Protein AF-A0A5K4F5Q8-F1 (afdb_monomer)

InterPro domains:
  IPR017452 GPCR, rhodopsin-like, 7TM [PS50262] (129-306)

Foldseek 3Di:
DVVVVVVVVVLVVVLLVLLLVLLVLLVVLVVLLVVLLVLLVCLVVLVVVVVVVLVVVVVVVLVVVVVVVLVVVVVVVVVVVVVVVVVCVVVVVPDDDDDDDDDDDPDDPVRVVVSVVVVVVSPPPDQPAFPQNSVLVNVLSVLLVLLVLVSVQLSCCSNPVDGPLLVDDLVVSLVSVLSNQLSVQLNVQSVVLSVVVVVCLVVCCPDPPNVDSHDNVVSVVSSVVSSVVSCVVSVVSVVDPDRPRPPPPPSPVSDVVSSVVSSVVSVVSSVVSVVSVCVCVVPPSNVVSVVVSVVVVVVVVVVVVD

Solvent-accessible surface area (backbone atoms only — not comparable to full-atom values): 16915 Å² total; per-residue (Å²): 112,69,68,63,54,50,52,53,51,51,52,51,52,54,50,52,51,53,25,40,51,49,17,52,53,34,51,52,35,51,53,48,40,53,52,51,42,51,51,51,52,49,50,57,51,50,48,52,50,51,52,53,52,50,51,51,50,53,51,50,53,50,52,49,53,50,50,52,53,51,50,53,48,53,52,55,50,52,52,52,50,51,53,50,50,55,54,40,64,72,49,53,84,57,77,85,89,85,86,90,80,95,68,86,76,77,82,50,74,70,53,56,49,51,53,51,51,51,59,54,76,61,62,63,85,72,72,88,72,35,57,33,58,51,50,46,52,51,51,33,45,54,31,51,61,59,26,42,63,41,51,52,37,51,24,45,23,33,58,72,61,49,58,59,49,68,78,47,57,61,68,58,33,44,50,50,52,47,48,28,53,42,20,53,55,51,35,54,51,38,53,51,50,53,50,52,52,52,52,50,37,71,77,36,54,84,40,69,73,48,64,36,56,78,63,37,65,70,54,53,51,52,52,53,51,49,51,53,51,48,49,62,73,49,48,61,72,74,68,56,88,66,70,86,54,71,65,76,68,59,84,80,64,81,46,66,66,57,58,50,50,51,43,51,56,43,47,52,56,35,53,52,38,51,50,53,50,48,56,51,66,66,35,63,67,51,47,54,52,51,50,52,51,53,51,51,53,51,51,54,54,57,60,73,76,106

Structure (mmCIF, N/CA/C/O backbone):
data_AF-A0A5K4F5Q8-F1
#
_entry.id   AF-A0A5K4F5Q8-F1
#
loop_
_atom_site.group_PDB
_atom_site.id
_atom_site.type_symbol
_atom_site.label_atom_id
_atom_site.label_alt_id
_atom_site.label_comp_id
_atom_site.label_asym_id
_atom_site.label_entity_id
_atom_site.label_seq_id
_atom_site.pdbx_PDB_ins_code
_atom_site.Cartn_x
_atom_site.Cartn_y
_atom_site.Cartn_z
_atom_site.occupancy
_atom_site.B_iso_or_equiv
_atom_site.auth_seq_id
_atom_site.auth_comp_id
_atom_site.auth_asym_id
_atom_site.auth_atom_id
_atom_site.pdbx_PDB_model_num
ATOM 1 N N . MET A 1 1 ? 51.680 7.799 -23.178 1.00 68.06 1 MET A N 1
ATOM 2 C CA . MET A 1 1 ? 50.490 7.166 -23.798 1.00 68.06 1 MET A CA 1
ATOM 3 C C . MET A 1 1 ? 49.904 6.042 -22.931 1.00 68.06 1 MET A C 1
ATOM 5 O O . MET A 1 1 ? 48.713 6.091 -22.652 1.00 68.06 1 MET A O 1
ATOM 9 N N . ASN A 1 2 ? 50.716 5.113 -22.402 1.00 73.00 2 ASN A N 1
ATOM 10 C CA . ASN A 1 2 ? 50.237 3.989 -21.567 1.00 73.00 2 ASN A CA 1
ATOM 11 C C . ASN A 1 2 ? 49.501 4.402 -20.276 1.00 73.00 2 ASN A C 1
ATOM 13 O O . ASN A 1 2 ? 48.473 3.816 -19.956 1.00 73.00 2 ASN A O 1
ATOM 17 N N . SER A 1 3 ? 49.955 5.449 -19.575 1.00 72.38 3 SER A N 1
ATOM 18 C CA . SER A 1 3 ? 49.259 5.976 -18.382 1.00 72.38 3 SER A CA 1
ATOM 19 C C . SER A 1 3 ? 47.834 6.465 -18.699 1.00 72.38 3 SER A C 1
ATOM 21 O O . SER A 1 3 ? 46.903 6.189 -17.947 1.00 72.38 3 SER A O 1
ATOM 23 N N . PHE A 1 4 ? 47.632 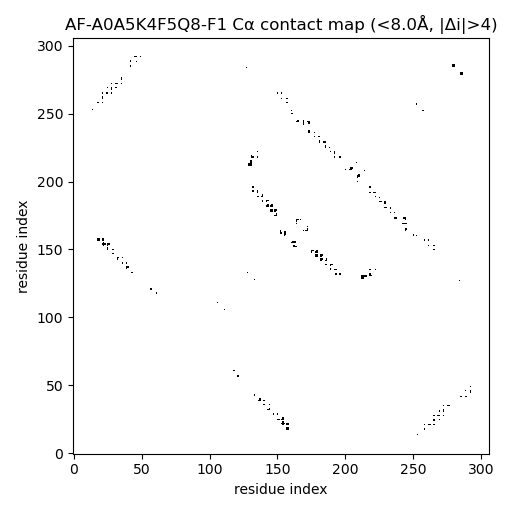7.110 -19.853 1.00 70.88 4 PHE A N 1
ATOM 24 C CA . PHE A 1 4 ? 46.315 7.613 -20.252 1.00 70.88 4 PHE A CA 1
ATOM 25 C C . PHE A 1 4 ? 45.343 6.484 -20.620 1.00 70.88 4 PHE A C 1
ATOM 27 O O . PHE A 1 4 ? 44.153 6.562 -20.321 1.00 70.88 4 PHE A O 1
ATOM 34 N N . ILE A 1 5 ? 45.853 5.420 -21.250 1.00 74.44 5 ILE A N 1
ATOM 35 C CA . ILE A 1 5 ? 45.067 4.223 -21.574 1.00 74.44 5 ILE A CA 1
ATOM 36 C C . ILE A 1 5 ? 44.690 3.483 -20.285 1.00 74.44 5 ILE A C 1
ATOM 38 O O . ILE A 1 5 ? 43.521 3.153 -20.101 1.00 74.44 5 ILE A O 1
ATOM 42 N N . SER A 1 6 ? 45.643 3.314 -19.361 1.00 73.25 6 SER A N 1
ATOM 43 C CA . SER A 1 6 ? 45.398 2.693 -18.053 1.00 73.25 6 SER A CA 1
ATOM 44 C C . SER A 1 6 ? 44.320 3.441 -17.257 1.00 73.25 6 SER A C 1
ATOM 46 O O . SER A 1 6 ? 43.346 2.832 -16.818 1.00 73.25 6 SER A O 1
ATOM 48 N N . ASN A 1 7 ? 44.401 4.777 -17.179 1.00 72.19 7 ASN A N 1
ATOM 49 C CA . ASN A 1 7 ? 43.392 5.581 -16.482 1.00 72.19 7 ASN A CA 1
ATOM 50 C C . ASN A 1 7 ? 41.993 5.434 -17.098 1.00 72.19 7 ASN A C 1
ATOM 52 O O . ASN A 1 7 ? 41.018 5.310 -16.359 1.00 72.19 7 ASN A O 1
ATOM 56 N N . ARG A 1 8 ? 41.862 5.393 -18.434 1.00 74.38 8 ARG A N 1
ATOM 57 C CA . ARG A 1 8 ? 40.550 5.172 -19.070 1.00 74.38 8 ARG A CA 1
ATOM 58 C C . ARG A 1 8 ? 39.977 3.788 -18.768 1.00 74.38 8 ARG A C 1
ATOM 60 O O . ARG A 1 8 ? 38.776 3.686 -18.533 1.00 74.38 8 ARG A O 1
ATOM 67 N N . ILE A 1 9 ? 40.813 2.749 -18.752 1.00 76.94 9 ILE A N 1
ATOM 68 C CA . ILE A 1 9 ? 40.381 1.381 -18.431 1.00 76.94 9 ILE A CA 1
ATOM 69 C C . ILE A 1 9 ? 39.908 1.299 -16.974 1.00 76.94 9 ILE A C 1
ATOM 71 O O . ILE A 1 9 ? 38.825 0.776 -16.717 1.00 76.94 9 ILE A O 1
ATOM 75 N N . ILE A 1 10 ? 40.661 1.881 -16.032 1.00 77.25 10 ILE A N 1
ATOM 76 C CA . ILE A 1 10 ? 40.294 1.913 -14.607 1.00 77.25 10 ILE A CA 1
ATOM 77 C C . ILE A 1 10 ? 38.982 2.680 -14.400 1.00 77.25 10 ILE A C 1
ATOM 79 O O . ILE A 1 10 ? 38.085 2.194 -13.710 1.00 77.25 10 ILE A O 1
ATOM 83 N N . HIS A 1 11 ? 38.820 3.845 -15.037 1.00 78.50 11 HIS A N 1
ATOM 84 C CA . HIS A 1 11 ? 37.572 4.608 -14.957 1.00 78.50 11 HIS A CA 1
ATOM 85 C C . HIS A 1 11 ? 36.378 3.829 -15.510 1.00 78.50 11 HIS A C 1
ATOM 87 O O . HIS A 1 11 ? 35.317 3.829 -14.887 1.00 78.50 11 HIS A O 1
ATOM 93 N N . HIS A 1 12 ? 36.546 3.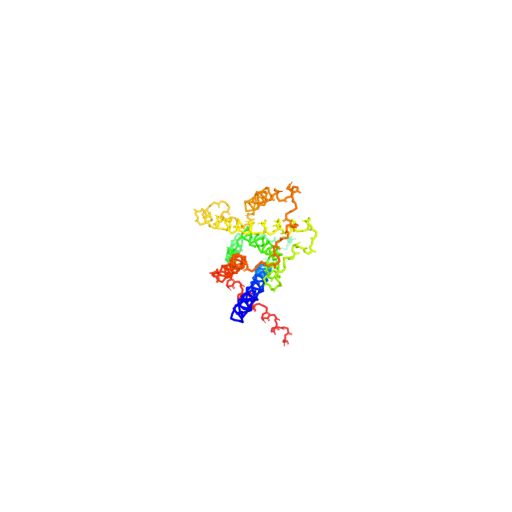137 -16.638 1.00 80.38 12 HIS A N 1
ATOM 94 C CA . HIS A 1 12 ? 35.486 2.322 -17.223 1.00 80.38 12 HIS A CA 1
ATOM 95 C C . HIS A 1 12 ? 35.098 1.145 -16.315 1.00 80.38 12 HIS A C 1
ATOM 97 O O . HIS A 1 12 ? 33.912 0.882 -16.123 1.00 80.38 12 HIS A O 1
ATOM 103 N N . HIS A 1 13 ? 36.079 0.469 -15.709 1.00 84.31 13 HIS A N 1
ATOM 104 C CA . HIS A 1 13 ? 35.824 -0.648 -14.799 1.00 84.31 13 HIS A CA 1
ATOM 105 C C . HIS A 1 13 ? 35.119 -0.192 -13.513 1.00 84.31 13 HIS A C 1
ATOM 107 O O . HIS A 1 13 ? 34.131 -0.797 -13.098 1.00 84.31 13 HIS A O 1
ATOM 113 N N . ASN A 1 14 ? 35.571 0.910 -12.906 1.00 86.56 14 ASN A N 1
ATOM 114 C CA . ASN A 1 14 ? 34.925 1.484 -11.723 1.00 86.56 14 ASN A CA 1
ATOM 115 C C . ASN A 1 14 ? 33.485 1.912 -12.027 1.00 86.56 14 ASN A C 1
ATOM 117 O O . ASN A 1 14 ? 32.579 1.681 -11.229 1.00 86.56 14 ASN A O 1
ATOM 121 N N . TYR A 1 15 ? 33.262 2.485 -13.209 1.00 85.06 15 TYR A N 1
ATOM 122 C CA . TYR A 1 15 ? 31.938 2.898 -13.653 1.00 85.06 15 TYR A CA 1
ATOM 123 C C . TYR A 1 15 ? 30.984 1.706 -13.833 1.00 85.06 15 TYR A C 1
ATOM 125 O O . TYR A 1 15 ? 29.858 1.735 -13.333 1.00 85.06 15 TYR A O 1
ATOM 133 N N . GLN A 1 16 ? 31.436 0.631 -14.489 1.00 87.25 16 GLN A N 1
ATOM 134 C CA . GLN A 1 16 ? 30.654 -0.603 -14.625 1.00 87.25 16 GLN A CA 1
ATOM 135 C C . GLN A 1 16 ? 30.351 -1.248 -13.270 1.00 87.25 16 GLN A C 1
ATOM 137 O O . GLN A 1 16 ? 29.227 -1.689 -13.039 1.00 87.25 16 GLN A O 1
ATOM 142 N N . PHE A 1 17 ? 31.320 -1.260 -12.355 1.00 91.00 17 PHE A N 1
ATOM 143 C CA . PHE A 1 17 ? 31.135 -1.802 -11.013 1.00 91.00 17 PHE A CA 1
ATOM 144 C C . PHE A 1 17 ? 30.049 -1.051 -10.225 1.00 91.00 17 PHE A C 1
ATOM 146 O O . PHE A 1 17 ? 29.139 -1.676 -9.683 1.00 91.00 17 PHE A O 1
ATOM 153 N N . ILE A 1 18 ? 30.078 0.288 -10.232 1.00 90.75 18 ILE A N 1
ATOM 154 C CA . ILE A 1 18 ? 29.046 1.125 -9.593 1.00 90.75 18 ILE A CA 1
ATOM 155 C C . ILE A 1 18 ? 27.665 0.830 -10.180 1.00 90.75 18 ILE A C 1
ATOM 157 O O . ILE A 1 18 ? 26.687 0.679 -9.453 1.00 90.75 18 ILE A O 1
ATOM 161 N N . ARG A 1 19 ? 27.586 0.698 -11.500 1.00 91.69 19 ARG A N 1
ATOM 162 C CA . ARG A 1 19 ? 26.354 0.375 -12.219 1.00 91.69 19 ARG A CA 1
ATOM 163 C C . ARG A 1 19 ? 25.765 -0.984 -11.838 1.00 91.69 19 ARG A C 1
ATOM 165 O O . ARG A 1 19 ? 24.557 -1.088 -11.630 1.00 91.69 19 ARG A O 1
ATOM 172 N N . ILE A 1 20 ? 26.610 -2.000 -11.672 1.00 92.19 20 ILE A N 1
ATOM 173 C CA . ILE A 1 20 ? 26.191 -3.315 -11.171 1.00 92.19 20 ILE A CA 1
ATOM 174 C C . ILE A 1 20 ? 25.666 -3.197 -9.736 1.00 92.19 20 ILE A C 1
ATOM 176 O O . ILE A 1 20 ? 24.606 -3.744 -9.443 1.00 92.19 20 ILE A O 1
ATOM 180 N N . ILE A 1 21 ? 26.341 -2.438 -8.864 1.00 95.06 21 ILE A N 1
ATOM 181 C CA . ILE A 1 21 ? 25.869 -2.197 -7.490 1.00 95.06 21 ILE A CA 1
ATOM 182 C C . ILE A 1 21 ? 24.483 -1.545 -7.493 1.00 95.06 21 ILE A C 1
ATOM 184 O O . ILE A 1 21 ? 23.591 -2.024 -6.796 1.00 95.06 21 ILE A O 1
ATOM 188 N N . ILE A 1 22 ? 24.277 -0.497 -8.298 1.00 93.31 22 ILE A N 1
ATOM 189 C CA . ILE A 1 22 ? 22.973 0.173 -8.433 1.00 93.31 22 ILE A CA 1
ATOM 190 C C . ILE A 1 22 ? 21.901 -0.831 -8.884 1.00 93.31 22 ILE A C 1
ATOM 192 O O . ILE A 1 22 ? 20.816 -0.882 -8.303 1.00 93.31 22 ILE A O 1
ATOM 196 N N . GLY A 1 23 ? 22.221 -1.684 -9.862 1.00 93.81 23 GLY A N 1
ATOM 197 C CA . GLY A 1 23 ? 21.342 -2.764 -10.309 1.00 93.81 23 GLY A CA 1
ATOM 198 C C . GLY A 1 23 ? 20.974 -3.740 -9.187 1.00 93.81 23 GLY A C 1
ATOM 199 O O . GLY A 1 23 ? 19.796 -4.041 -9.001 1.00 93.81 23 GLY A O 1
ATOM 200 N N . CYS A 1 24 ? 21.952 -4.186 -8.395 1.00 96.12 24 CYS A N 1
ATOM 201 C CA . CYS A 1 24 ? 21.726 -5.057 -7.239 1.00 96.12 24 CYS A CA 1
ATOM 202 C C . CYS A 1 24 ? 20.829 -4.399 -6.181 1.00 96.12 24 CYS A C 1
ATOM 204 O O . CYS A 1 24 ? 19.926 -5.056 -5.663 1.00 96.12 24 CYS A O 1
ATOM 206 N N . ILE A 1 25 ? 21.026 -3.106 -5.894 1.00 95.06 25 ILE A N 1
ATOM 207 C CA . ILE A 1 25 ? 20.141 -2.346 -4.996 1.00 95.06 25 ILE A CA 1
ATOM 208 C C . ILE A 1 25 ? 18.718 -2.345 -5.559 1.00 95.06 25 ILE A C 1
ATOM 210 O O . ILE A 1 25 ? 17.777 -2.632 -4.827 1.00 95.06 25 ILE A O 1
ATOM 214 N N . GLY A 1 26 ? 18.549 -2.104 -6.861 1.00 94.44 26 GLY A N 1
ATOM 215 C CA . GLY A 1 26 ? 17.236 -2.157 -7.502 1.00 94.44 26 GLY A CA 1
ATOM 216 C C . GLY A 1 26 ? 16.562 -3.531 -7.389 1.00 94.44 26 GLY A C 1
ATOM 217 O O . GLY A 1 26 ? 15.372 -3.599 -7.079 1.00 94.44 26 GLY A O 1
ATOM 218 N N . ILE A 1 27 ? 17.305 -4.630 -7.561 1.00 95.44 27 ILE A N 1
ATOM 219 C CA . ILE A 1 27 ? 16.779 -5.996 -7.374 1.00 95.44 27 ILE A CA 1
ATOM 220 C C . ILE A 1 27 ? 16.297 -6.199 -5.932 1.00 95.44 27 ILE A C 1
ATOM 222 O O . ILE A 1 27 ? 15.191 -6.698 -5.716 1.00 95.44 27 ILE A O 1
ATOM 226 N N . LEU A 1 28 ? 17.091 -5.775 -4.945 1.00 94.69 28 LEU A N 1
ATOM 227 C CA . LEU A 1 28 ? 16.696 -5.826 -3.535 1.00 94.69 28 LEU A CA 1
ATOM 228 C C . LEU A 1 28 ? 15.436 -4.992 -3.275 1.00 94.69 28 LEU A C 1
ATOM 230 O O . LEU A 1 28 ? 14.552 -5.438 -2.545 1.00 94.69 28 LEU A O 1
ATOM 234 N N . THR A 1 29 ? 15.307 -3.830 -3.919 1.00 93.81 29 THR A N 1
ATOM 235 C CA . THR A 1 29 ? 14.107 -2.988 -3.852 1.00 93.81 29 THR A CA 1
ATOM 236 C C . THR A 1 29 ? 12.871 -3.704 -4.406 1.00 93.81 29 THR A C 1
ATOM 238 O O . THR A 1 29 ? 11.825 -3.673 -3.759 1.00 93.81 29 THR A O 1
ATOM 241 N N . ILE A 1 30 ? 12.969 -4.408 -5.543 1.00 93.25 30 ILE A N 1
ATOM 242 C CA . ILE A 1 30 ? 11.854 -5.218 -6.078 1.00 93.25 30 ILE A CA 1
ATOM 243 C C . ILE A 1 30 ? 11.441 -6.293 -5.073 1.00 93.25 30 ILE A C 1
ATOM 245 O O . ILE A 1 30 ? 10.263 -6.402 -4.736 1.00 93.25 30 ILE A O 1
ATOM 249 N N . ILE A 1 31 ? 12.403 -7.070 -4.568 1.00 93.81 31 ILE A N 1
ATOM 250 C CA . ILE A 1 31 ? 12.134 -8.140 -3.596 1.00 93.81 31 ILE A CA 1
ATOM 251 C C . ILE A 1 31 ? 11.458 -7.560 -2.347 1.00 93.81 31 ILE A C 1
ATOM 253 O O . ILE A 1 31 ? 10.450 -8.094 -1.880 1.00 93.81 31 ILE A O 1
ATOM 257 N N . SER A 1 32 ? 11.965 -6.429 -1.849 1.00 91.12 32 SER A N 1
ATOM 258 C CA . SER A 1 32 ? 11.406 -5.696 -0.712 1.00 91.12 32 SER A CA 1
ATOM 259 C C . SER A 1 32 ? 9.938 -5.321 -0.937 1.00 91.12 32 SER A C 1
ATOM 261 O O . SER A 1 32 ? 9.094 -5.596 -0.080 1.00 91.12 32 SER A O 1
ATOM 263 N N . HIS A 1 33 ? 9.589 -4.756 -2.095 1.00 90.94 33 HIS A N 1
ATOM 264 C CA . HIS A 1 33 ? 8.201 -4.401 -2.398 1.00 90.94 33 HIS A CA 1
ATOM 265 C C . HIS A 1 33 ? 7.302 -5.619 -2.614 1.00 90.94 33 HIS A C 1
ATOM 267 O O . HIS A 1 33 ? 6.157 -5.595 -2.172 1.00 90.94 33 HIS A O 1
ATOM 273 N N . ILE A 1 34 ? 7.799 -6.692 -3.237 1.00 91.44 34 ILE A N 1
ATOM 274 C CA . ILE A 1 34 ? 7.045 -7.944 -3.398 1.00 91.44 34 ILE A CA 1
ATOM 275 C C . ILE A 1 34 ? 6.673 -8.510 -2.026 1.00 91.44 34 ILE A C 1
ATOM 277 O O . ILE A 1 34 ? 5.505 -8.811 -1.779 1.00 91.44 34 ILE A O 1
ATOM 281 N N . ILE A 1 35 ? 7.637 -8.606 -1.108 1.00 90.31 35 ILE A N 1
ATOM 282 C CA . ILE A 1 35 ? 7.383 -9.073 0.260 1.00 90.31 35 ILE A CA 1
ATOM 283 C C . ILE A 1 35 ? 6.387 -8.135 0.961 1.00 90.31 35 ILE A C 1
ATOM 285 O O . ILE A 1 35 ? 5.435 -8.613 1.578 1.00 90.31 35 ILE A O 1
ATOM 289 N N . SER A 1 36 ? 6.531 -6.814 0.810 1.00 88.06 36 SER A N 1
ATOM 290 C CA . SER A 1 36 ? 5.607 -5.832 1.395 1.00 88.06 36 SER A CA 1
ATOM 291 C C . SER A 1 36 ? 4.180 -6.019 0.867 1.00 88.06 36 SER A C 1
ATOM 293 O O . SER A 1 36 ? 3.226 -6.051 1.647 1.00 88.06 36 SER A O 1
ATOM 295 N N . ALA A 1 37 ? 4.028 -6.219 -0.444 1.00 89.44 37 ALA A N 1
ATOM 296 C CA . ALA A 1 37 ? 2.750 -6.486 -1.087 1.00 89.44 37 ALA A CA 1
ATOM 297 C C . ALA A 1 37 ? 2.120 -7.784 -0.567 1.00 89.44 37 ALA A C 1
ATOM 299 O O . ALA A 1 37 ? 0.951 -7.784 -0.177 1.00 89.44 37 ALA A O 1
ATOM 300 N N . PHE A 1 38 ? 2.893 -8.871 -0.486 1.00 88.75 38 PHE A N 1
ATOM 301 C CA . PHE A 1 38 ? 2.423 -10.135 0.081 1.00 88.75 38 PHE A CA 1
ATOM 302 C C . PHE A 1 38 ? 1.975 -9.988 1.531 1.00 88.75 38 PHE A C 1
ATOM 304 O O . PHE A 1 38 ? 0.926 -10.523 1.894 1.00 88.75 38 PHE A O 1
ATOM 311 N N . LEU A 1 39 ? 2.721 -9.252 2.355 1.00 86.44 39 LEU A N 1
ATOM 312 C CA . LEU A 1 39 ? 2.356 -9.005 3.746 1.00 86.44 39 LEU A CA 1
ATOM 313 C C . LEU A 1 39 ? 1.065 -8.189 3.856 1.00 86.44 39 LEU A C 1
ATOM 315 O O . LEU A 1 39 ? 0.178 -8.568 4.618 1.00 86.44 39 LEU A O 1
ATOM 319 N N . TRP A 1 40 ? 0.905 -7.128 3.061 1.00 86.31 40 TRP A N 1
ATOM 320 C CA . TRP A 1 40 ? -0.326 -6.334 3.038 1.00 86.31 40 TRP A CA 1
ATOM 321 C C . TRP A 1 40 ? -1.536 -7.139 2.563 1.00 86.31 40 TRP A C 1
ATOM 323 O O . TRP A 1 40 ? -2.592 -7.099 3.197 1.00 86.31 40 TRP A O 1
ATOM 333 N N . ILE A 1 41 ? -1.391 -7.907 1.482 1.00 85.94 41 ILE A N 1
ATOM 334 C CA . ILE A 1 41 ? -2.456 -8.769 0.955 1.00 85.94 41 ILE A CA 1
ATOM 335 C C . ILE A 1 41 ? -2.828 -9.836 1.989 1.00 85.94 41 ILE A C 1
ATOM 337 O O . ILE A 1 41 ? -4.008 -10.006 2.302 1.00 85.94 41 ILE A O 1
ATOM 341 N N . SER A 1 42 ? -1.834 -10.508 2.574 1.00 84.81 42 SER A N 1
ATOM 342 C CA . SER A 1 42 ? -2.041 -11.525 3.611 1.00 84.81 42 SER A CA 1
ATOM 343 C C . SER A 1 42 ? -2.707 -10.938 4.849 1.00 84.81 42 SER A C 1
ATOM 345 O O . SER A 1 42 ? -3.618 -11.553 5.399 1.00 84.81 42 SER A O 1
ATOM 347 N N . TYR A 1 43 ? -2.318 -9.728 5.255 1.00 83.12 43 TYR A N 1
ATOM 348 C CA . TYR A 1 43 ? -2.947 -9.008 6.355 1.00 83.12 43 TYR A CA 1
ATOM 349 C C . TYR A 1 43 ? -4.423 -8.714 6.057 1.00 83.12 43 TYR A C 1
ATOM 351 O O . TYR A 1 43 ? -5.291 -9.075 6.849 1.00 83.12 43 TYR A O 1
ATOM 359 N N . ILE A 1 44 ? -4.736 -8.132 4.894 1.00 84.00 44 ILE A N 1
ATOM 360 C CA . ILE A 1 44 ? -6.114 -7.792 4.506 1.00 84.00 44 ILE A CA 1
ATOM 361 C C . ILE A 1 44 ? -6.987 -9.054 4.410 1.00 84.00 44 ILE A C 1
ATOM 363 O O . ILE A 1 44 ? -8.112 -9.074 4.921 1.00 84.00 44 ILE A O 1
ATOM 367 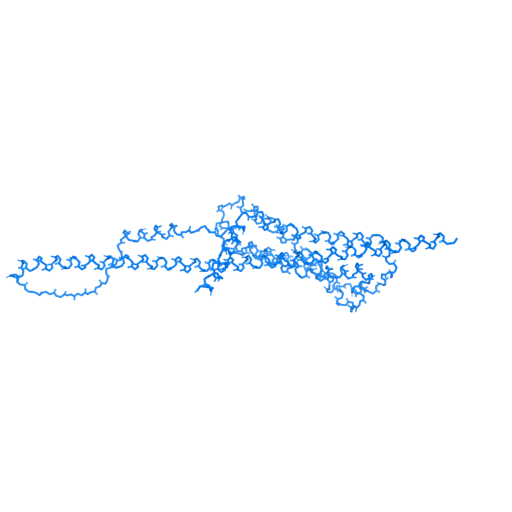N N . ILE A 1 45 ? -6.485 -10.118 3.777 1.00 82.56 45 ILE A N 1
ATOM 368 C CA . ILE A 1 45 ? -7.210 -11.386 3.621 1.00 82.56 45 ILE A CA 1
ATOM 369 C C . ILE A 1 45 ? -7.382 -12.080 4.973 1.00 82.56 45 ILE A C 1
ATOM 371 O O . ILE A 1 45 ? -8.506 -12.426 5.346 1.00 82.56 45 ILE A O 1
ATOM 375 N N . GLY A 1 46 ? -6.293 -12.257 5.723 1.00 80.00 46 GLY A N 1
ATOM 376 C CA . GLY A 1 46 ? -6.296 -12.907 7.032 1.00 80.00 46 GLY A CA 1
ATOM 377 C C . GLY A 1 46 ? -7.227 -12.197 8.008 1.00 80.00 46 GLY A C 1
ATOM 378 O O . GLY A 1 46 ? -8.010 -12.840 8.706 1.00 80.00 46 GLY A O 1
ATOM 379 N N . TRP A 1 47 ? -7.252 -10.867 7.967 1.00 76.19 47 TRP A N 1
ATOM 380 C CA . TRP A 1 47 ? -8.197 -10.059 8.721 1.00 76.19 47 TRP A CA 1
ATOM 381 C C . TRP A 1 47 ? -9.658 -10.321 8.324 1.00 76.19 47 TRP A C 1
ATOM 383 O O . TRP A 1 47 ? -10.507 -10.516 9.199 1.00 76.19 47 TRP A O 1
ATOM 393 N N . ARG A 1 48 ? -9.980 -10.387 7.021 1.00 82.38 48 ARG A N 1
ATOM 394 C CA . ARG A 1 48 ? -11.350 -10.690 6.557 1.00 82.38 48 ARG A CA 1
ATOM 395 C C . ARG A 1 48 ? -11.806 -12.076 7.006 1.00 82.38 48 ARG A C 1
ATOM 397 O O . ARG A 1 48 ? -12.942 -12.224 7.463 1.00 82.38 48 ARG A O 1
ATOM 404 N N . ILE A 1 49 ? -10.927 -13.072 6.898 1.00 78.88 49 ILE A N 1
ATOM 405 C CA . ILE A 1 49 ? -11.196 -14.442 7.345 1.00 78.88 49 ILE A CA 1
ATOM 406 C C . ILE A 1 49 ? -11.432 -14.460 8.855 1.00 78.88 49 ILE A C 1
ATOM 408 O O . ILE A 1 49 ? -12.466 -14.957 9.299 1.00 78.88 49 ILE A O 1
ATOM 412 N N . ASN A 1 50 ? -10.535 -13.854 9.638 1.00 73.50 50 ASN A N 1
ATOM 413 C CA . ASN A 1 50 ? -10.646 -13.791 11.094 1.00 73.50 50 ASN A CA 1
ATOM 414 C C . ASN A 1 50 ? -11.952 -13.108 11.528 1.00 73.50 50 ASN A C 1
ATOM 416 O O . ASN A 1 50 ? -12.667 -13.608 12.393 1.00 73.50 50 ASN A O 1
ATOM 420 N N . ARG A 1 51 ? -12.338 -12.010 10.866 1.00 75.75 51 ARG A N 1
ATOM 421 C CA . ARG A 1 51 ? -13.614 -11.332 11.125 1.00 75.75 51 ARG A CA 1
ATOM 422 C C . ARG A 1 51 ? -14.816 -12.235 10.844 1.00 75.75 51 ARG A C 1
ATOM 424 O O . ARG A 1 51 ? -15.748 -12.269 11.645 1.00 75.75 51 ARG A O 1
ATOM 431 N N . LYS A 1 52 ? -14.808 -12.963 9.723 1.00 80.31 52 LYS A N 1
ATOM 432 C CA . LYS A 1 52 ? -15.891 -13.891 9.364 1.00 80.31 52 LYS A CA 1
ATOM 433 C C . LYS A 1 52 ? -15.981 -15.052 10.357 1.00 80.31 52 LYS A C 1
ATOM 435 O O . LYS A 1 52 ? -17.081 -15.379 10.791 1.00 80.31 52 LYS A O 1
ATOM 440 N N . LEU A 1 53 ? -14.846 -15.633 10.746 1.00 77.25 53 LEU A N 1
ATOM 441 C CA . LEU A 1 53 ? -14.777 -16.703 11.745 1.00 77.25 53 LEU A CA 1
ATOM 442 C C . LEU A 1 53 ? -15.300 -16.234 13.104 1.00 77.25 53 LEU A C 1
ATOM 444 O O . LEU A 1 53 ? -16.176 -16.882 13.670 1.00 77.25 53 LEU A O 1
ATOM 448 N N . LYS A 1 54 ? -14.852 -15.069 13.583 1.00 73.75 54 LYS A N 1
ATOM 449 C CA . LYS A 1 54 ? -15.337 -14.485 14.841 1.00 73.75 54 LYS A CA 1
ATOM 450 C C . LYS A 1 54 ? -16.835 -14.196 14.808 1.00 73.75 54 LYS A C 1
ATOM 452 O O . LYS A 1 54 ? -17.526 -14.493 15.774 1.00 73.75 54 LYS A O 1
ATOM 457 N N . TYR A 1 55 ? -17.359 -13.686 13.693 1.00 82.25 55 TYR A N 1
ATOM 458 C CA . TYR A 1 55 ? -18.802 -13.489 13.527 1.00 82.25 55 TYR A CA 1
ATOM 459 C C . TYR A 1 55 ? -19.584 -14.809 13.630 1.00 82.25 55 TYR A C 1
ATOM 461 O O . TYR A 1 55 ? -20.630 -14.865 14.277 1.00 82.25 55 TYR A O 1
ATOM 469 N N . ILE A 1 56 ? -19.075 -15.882 13.018 1.00 78.56 56 ILE A N 1
ATOM 470 C CA . ILE A 1 56 ? -19.681 -17.217 13.114 1.00 78.56 56 ILE A CA 1
ATOM 471 C C . ILE A 1 56 ? -19.631 -17.726 14.558 1.00 78.56 56 ILE A C 1
ATOM 473 O O . ILE A 1 56 ? -20.652 -18.193 15.057 1.00 78.56 56 ILE A O 1
ATOM 477 N N . GLN A 1 57 ? -18.494 -17.580 15.242 1.00 82.00 57 GLN A N 1
ATOM 478 C CA . GLN A 1 57 ? -18.337 -17.981 16.640 1.00 82.00 57 GLN A CA 1
ATOM 479 C C . GLN A 1 57 ? -19.307 -17.224 17.558 1.00 82.00 57 GLN A C 1
ATOM 481 O O . GLN A 1 57 ? -20.042 -17.847 18.317 1.00 82.00 57 GLN A O 1
ATOM 486 N N . GLN A 1 58 ? -19.411 -15.899 17.424 1.00 81.19 58 GLN A N 1
ATOM 487 C CA . GLN A 1 58 ? -20.393 -15.106 18.173 1.00 81.19 58 GLN A CA 1
ATOM 488 C C . GLN A 1 58 ? -21.826 -15.578 17.907 1.00 81.19 58 GLN A C 1
ATOM 490 O O . GLN A 1 58 ? -22.642 -15.657 18.822 1.00 81.19 58 GLN A O 1
ATOM 495 N N . LYS A 1 59 ? -22.160 -15.891 16.649 1.00 83.81 59 LYS A N 1
ATOM 496 C CA . LYS A 1 59 ? -23.485 -16.413 16.295 1.00 83.81 59 LYS A CA 1
ATOM 497 C C . LYS A 1 59 ? -23.742 -17.766 16.966 1.00 83.81 59 LYS A C 1
ATOM 499 O O . LYS A 1 59 ? -24.849 -17.991 17.447 1.00 83.81 59 LYS A O 1
ATOM 504 N N . GLN A 1 60 ? -22.738 -18.640 17.027 1.00 86.06 60 GLN A N 1
ATOM 505 C CA . GLN A 1 60 ? -22.820 -19.924 17.726 1.00 86.06 60 GLN A CA 1
ATOM 506 C C . GLN A 1 60 ? -22.996 -19.739 19.237 1.00 86.06 60 GLN A C 1
ATOM 508 O O . GLN A 1 60 ? -23.886 -20.358 19.808 1.00 86.06 60 GLN A O 1
ATOM 513 N N . GLU A 1 61 ? -22.231 -18.849 19.869 1.00 84.88 61 GLU A N 1
ATOM 514 C CA . GLU A 1 61 ? -22.340 -18.537 21.302 1.00 84.88 61 GLU A CA 1
ATOM 515 C C . GLU A 1 61 ? -23.714 -17.951 21.657 1.00 84.88 61 GLU A C 1
ATOM 517 O O . GLU A 1 61 ? -24.345 -18.376 22.624 1.00 84.88 61 GLU A O 1
ATOM 522 N N . ILE A 1 62 ? -24.237 -17.037 20.831 1.00 83.75 62 ILE A N 1
ATOM 523 C CA . ILE A 1 62 ? -25.591 -16.489 20.993 1.00 83.75 62 ILE A CA 1
ATOM 524 C C . ILE A 1 62 ? -26.642 -17.592 20.848 1.00 83.75 62 ILE A C 1
ATOM 526 O O . ILE A 1 62 ? -27.539 -17.686 21.683 1.00 83.75 62 ILE A O 1
ATOM 530 N N . ASN A 1 63 ? -26.539 -18.441 19.823 1.00 85.38 63 ASN A N 1
ATOM 531 C CA . ASN A 1 63 ? -27.475 -19.548 19.621 1.00 85.38 63 ASN A CA 1
ATOM 532 C C . ASN A 1 63 ? -27.426 -20.549 20.784 1.00 85.38 63 ASN A C 1
ATOM 534 O O . ASN A 1 63 ? -28.471 -20.992 21.258 1.00 85.38 63 ASN A O 1
ATOM 538 N N . HIS A 1 64 ? -26.230 -20.852 21.288 1.00 85.38 64 HIS A N 1
ATOM 539 C CA . HIS A 1 64 ? -26.032 -21.701 22.456 1.00 85.38 64 HIS A CA 1
ATOM 540 C C . HIS A 1 64 ? -26.677 -21.081 23.704 1.00 85.38 64 HIS A C 1
ATOM 542 O O . HIS A 1 64 ? -27.466 -21.736 24.383 1.00 85.38 64 HIS A O 1
ATOM 548 N N . HIS A 1 65 ? -26.457 -19.790 23.960 1.00 84.12 65 HIS A N 1
ATOM 549 C CA . HIS A 1 65 ? -27.080 -19.082 25.080 1.00 84.12 65 HIS A CA 1
ATOM 550 C C . HIS A 1 65 ? -28.616 -19.041 24.968 1.00 84.12 65 HIS A C 1
ATOM 552 O O . HIS A 1 65 ? -29.319 -19.237 25.959 1.00 84.12 65 HIS A O 1
ATOM 558 N N . ILE A 1 66 ? -29.158 -18.844 23.761 1.00 84.56 66 ILE A N 1
ATOM 559 C CA . ILE A 1 66 ? -30.606 -18.910 23.504 1.00 84.56 66 ILE A CA 1
ATOM 560 C C . ILE A 1 66 ? -31.144 -20.316 23.791 1.00 84.56 66 ILE A C 1
ATOM 562 O O . ILE A 1 66 ? -32.186 -20.440 24.435 1.00 84.56 66 ILE A O 1
ATOM 566 N N . SER A 1 67 ? -30.430 -21.367 23.376 1.00 86.69 67 SER A N 1
ATOM 567 C CA . SER A 1 67 ? -30.834 -22.754 23.641 1.00 86.69 67 SER A CA 1
ATOM 568 C C . SER A 1 67 ? -30.866 -23.074 25.141 1.00 86.69 67 SER A C 1
ATOM 570 O O . SER A 1 67 ? -31.827 -23.678 25.614 1.00 86.69 67 SER A O 1
ATOM 572 N N . ILE A 1 68 ? -29.894 -22.575 25.917 1.00 84.75 68 ILE A N 1
ATOM 573 C CA . ILE A 1 68 ? -29.868 -22.721 27.380 1.00 84.75 68 ILE A CA 1
ATOM 574 C C . ILE A 1 68 ? -31.071 -22.020 28.018 1.00 84.75 68 ILE A C 1
ATOM 576 O O . ILE A 1 68 ? -31.743 -22.605 28.868 1.00 84.75 68 ILE A O 1
ATOM 580 N N . ILE A 1 69 ? -31.369 -20.781 27.605 1.00 84.75 69 ILE A N 1
ATOM 581 C CA . ILE A 1 69 ? -32.531 -20.038 28.116 1.00 84.75 69 ILE A CA 1
ATOM 582 C C . ILE A 1 69 ? -33.831 -20.786 27.794 1.00 84.75 69 ILE A C 1
ATOM 584 O O . ILE A 1 69 ? -34.685 -20.930 28.667 1.00 84.75 69 ILE A O 1
ATOM 588 N N . SER A 1 70 ? -33.979 -21.275 26.561 1.00 84.38 70 SER A N 1
ATOM 589 C CA . SER A 1 70 ? -35.170 -22.013 26.131 1.00 84.38 70 SER A CA 1
ATOM 590 C C . SER A 1 70 ? -35.347 -23.317 26.914 1.00 84.38 70 SER A C 1
ATOM 592 O O . SER A 1 70 ? -36.440 -23.572 27.418 1.00 84.38 70 SER A O 1
ATOM 594 N N . ASN A 1 71 ? -34.277 -24.092 27.116 1.00 86.62 71 ASN A N 1
ATOM 595 C CA . ASN A 1 71 ? -34.326 -25.320 27.911 1.00 86.62 71 ASN A CA 1
ATOM 596 C C . ASN A 1 71 ? -34.683 -25.047 29.374 1.00 86.62 71 ASN A C 1
ATOM 598 O O . ASN A 1 71 ? -35.545 -25.729 29.925 1.00 86.62 71 ASN A O 1
ATOM 602 N N . ARG A 1 72 ? -34.090 -24.017 29.994 1.00 85.56 72 ARG A N 1
ATOM 603 C CA . ARG A 1 72 ? -34.441 -23.617 31.365 1.00 85.56 72 ARG A CA 1
ATOM 604 C C . ARG A 1 72 ? -35.913 -23.207 31.471 1.00 85.56 72 ARG A C 1
ATOM 606 O O . ARG A 1 72 ? -36.571 -23.577 32.435 1.00 85.56 72 ARG A O 1
ATOM 613 N N . ASN A 1 73 ? -36.447 -22.497 30.477 1.00 80.50 73 ASN A N 1
ATOM 614 C CA . ASN A 1 73 ? -37.867 -22.144 30.447 1.00 80.50 73 ASN A CA 1
ATOM 615 C C . ASN A 1 73 ? -38.759 -23.384 30.342 1.00 80.50 73 ASN A C 1
ATOM 617 O O . ASN A 1 73 ? -39.740 -23.471 31.070 1.00 80.50 73 ASN A O 1
ATOM 621 N N . ASN A 1 74 ? -38.410 -24.344 29.483 1.00 85.06 74 ASN A N 1
ATOM 622 C CA . ASN A 1 74 ? -39.175 -25.583 29.338 1.00 85.06 74 ASN A CA 1
ATOM 623 C C . ASN A 1 74 ? -39.183 -26.399 30.639 1.00 85.06 74 ASN A C 1
ATOM 625 O O . ASN A 1 74 ? -40.218 -26.951 30.994 1.00 85.06 74 ASN A O 1
ATOM 629 N N . ILE A 1 75 ? -38.061 -26.444 31.367 1.00 84.81 75 ILE A N 1
ATOM 630 C CA . ILE A 1 75 ? -37.978 -27.100 32.682 1.00 84.81 75 ILE A CA 1
ATOM 631 C C . ILE A 1 75 ? -38.879 -26.387 33.695 1.00 84.81 75 ILE A C 1
ATOM 633 O O . ILE A 1 75 ? -39.712 -27.034 34.321 1.00 84.81 75 ILE A O 1
ATOM 637 N N . ASN A 1 76 ? -38.775 -25.059 33.800 1.00 85.00 76 ASN A N 1
ATOM 638 C CA . ASN A 1 76 ? -39.597 -24.276 34.726 1.00 85.00 76 ASN A CA 1
ATOM 639 C C . ASN A 1 76 ? -41.098 -24.383 34.402 1.00 85.00 76 ASN A C 1
ATOM 641 O O . ASN A 1 76 ? -41.927 -24.382 35.307 1.00 85.00 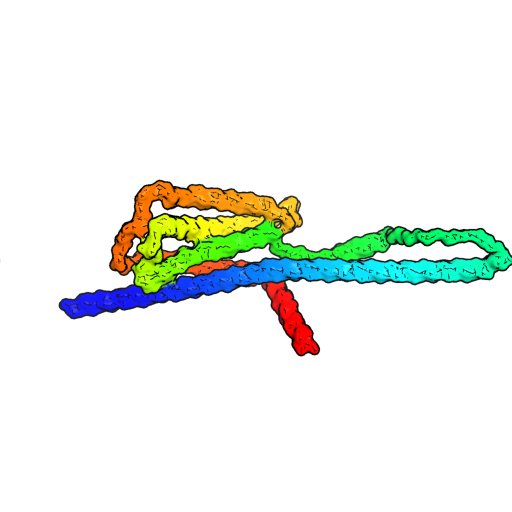76 ASN A O 1
ATOM 645 N N . LEU A 1 77 ? -41.458 -24.464 33.116 1.00 83.12 77 LEU A N 1
ATOM 646 C CA . LEU A 1 77 ? -42.845 -24.633 32.683 1.00 83.12 77 LEU A CA 1
ATOM 647 C C . LEU A 1 77 ? -43.379 -26.017 33.075 1.00 83.12 77 LEU A C 1
ATOM 649 O O . LEU A 1 77 ? -44.473 -26.102 33.621 1.00 83.12 77 LEU A O 1
ATOM 653 N N . ARG A 1 78 ? -42.589 -27.081 32.863 1.00 83.62 78 ARG A N 1
ATOM 654 C CA . ARG A 1 78 ? -42.952 -28.444 33.288 1.00 83.62 78 ARG A CA 1
ATOM 655 C C . ARG A 1 78 ? -43.098 -28.551 34.802 1.00 83.62 78 ARG A C 1
ATOM 657 O O . ARG A 1 78 ? -44.037 -29.185 35.257 1.00 83.62 78 ARG A O 1
ATOM 664 N N . GLN A 1 79 ? -42.213 -27.913 35.571 1.00 85.19 79 GLN A N 1
ATOM 665 C CA . GLN A 1 79 ? -42.318 -27.882 37.034 1.00 85.19 79 GLN A CA 1
ATOM 666 C C . GLN A 1 79 ? -43.617 -27.210 37.487 1.00 85.19 79 GLN A C 1
ATOM 668 O O . GLN A 1 79 ? -44.345 -27.784 38.285 1.00 85.19 79 GLN A O 1
ATOM 673 N N . LYS A 1 80 ? -43.973 -26.060 36.898 1.00 85.50 80 LYS A N 1
ATOM 674 C CA . LYS A 1 80 ? -45.256 -25.402 37.189 1.00 85.50 80 LYS A CA 1
ATOM 675 C C . LYS A 1 80 ? -46.468 -26.254 36.814 1.00 85.50 80 LYS A C 1
ATOM 677 O O . LYS A 1 80 ? -47.441 -26.264 37.553 1.00 85.50 80 LYS A O 1
ATOM 682 N N . GLN A 1 81 ? -46.418 -26.960 35.684 1.00 84.56 81 GLN A N 1
ATOM 683 C CA . GLN A 1 81 ? -47.494 -27.875 35.286 1.00 84.56 81 GLN A CA 1
ATOM 684 C C . GLN A 1 81 ? -47.621 -29.058 36.254 1.00 84.56 81 GLN A C 1
ATOM 686 O O . GLN A 1 81 ? -48.734 -29.437 36.595 1.00 84.56 81 GLN A O 1
ATOM 691 N N . GLN A 1 82 ? -46.504 -29.607 36.741 1.00 85.69 82 GLN A N 1
ATOM 692 C CA . GLN A 1 82 ? -46.511 -30.672 37.750 1.00 85.69 82 GLN A CA 1
ATOM 693 C C . GLN A 1 82 ? -47.049 -30.187 39.102 1.00 85.69 82 GLN A C 1
ATOM 695 O O . GLN A 1 82 ? -47.829 -30.896 39.727 1.00 85.69 82 GLN A O 1
ATOM 700 N N . GLU A 1 83 ? -46.688 -28.977 39.536 1.00 84.81 83 GLU A N 1
ATOM 701 C CA . GLU A 1 83 ? -47.242 -28.356 40.748 1.00 84.81 83 GLU A CA 1
ATOM 702 C C . GLU A 1 83 ? -48.755 -28.119 40.623 1.00 84.81 83 GLU A C 1
ATOM 704 O O . GLU A 1 83 ? -49.501 -28.405 41.558 1.00 84.81 83 GLU A O 1
ATOM 709 N N . GLN A 1 84 ? -49.224 -27.657 39.458 1.00 81.62 84 GLN A N 1
ATOM 710 C CA . GLN A 1 84 ? -50.654 -27.480 39.183 1.00 81.62 84 GLN A CA 1
ATOM 711 C C . GLN A 1 84 ? -51.407 -28.810 39.149 1.00 81.62 84 GLN A C 1
ATOM 713 O O . GLN A 1 84 ? -52.484 -28.894 39.723 1.00 81.62 84 GLN A O 1
ATOM 718 N N . GLN A 1 85 ? -50.836 -29.857 38.546 1.00 79.12 85 GLN A N 1
ATOM 719 C CA . GLN A 1 85 ? -51.427 -31.199 38.558 1.00 79.12 85 GLN A CA 1
ATOM 720 C C . GLN A 1 85 ? -51.458 -31.808 39.964 1.00 79.12 85 GLN A C 1
ATOM 722 O O . GLN A 1 85 ? -52.429 -32.474 40.303 1.00 79.12 85 GLN A O 1
ATOM 727 N N . ALA A 1 86 ? -50.442 -31.566 40.798 1.00 78.69 86 ALA A N 1
ATOM 728 C CA . ALA A 1 86 ? -50.438 -32.020 42.189 1.00 78.69 86 ALA A CA 1
ATOM 729 C C . ALA A 1 86 ? -51.530 -31.319 43.017 1.00 78.69 86 ALA A C 1
ATOM 731 O O . ALA A 1 86 ? -52.258 -31.977 43.754 1.00 78.69 86 ALA A O 1
ATOM 732 N N . GLN A 1 87 ? -51.705 -30.004 42.838 1.00 76.75 87 GLN A N 1
ATOM 733 C CA . GLN A 1 87 ? -52.789 -29.246 43.477 1.00 76.75 87 GLN A CA 1
ATOM 734 C C . GLN A 1 87 ? -54.170 -29.627 42.929 1.00 76.75 87 GLN A C 1
ATOM 736 O O . GLN A 1 87 ? -55.133 -29.713 43.687 1.00 76.75 87 GLN A O 1
ATOM 741 N N . GLN A 1 88 ? -54.278 -29.901 41.626 1.00 64.50 88 GLN A N 1
ATOM 742 C CA . GLN A 1 88 ? -55.507 -30.414 41.029 1.00 64.50 88 GLN A CA 1
ATOM 743 C C . GLN A 1 88 ? -55.805 -31.840 41.479 1.00 64.50 88 GLN A C 1
ATOM 745 O O . GLN A 1 88 ? -56.963 -32.130 41.678 1.00 64.50 88 GLN A O 1
ATOM 750 N N . GLN A 1 89 ? -54.842 -32.725 41.737 1.00 64.62 89 GLN A N 1
ATOM 751 C CA . GLN A 1 89 ? -55.158 -34.031 42.339 1.00 64.62 89 GLN A CA 1
ATOM 752 C C . GLN A 1 89 ? -55.683 -33.909 43.778 1.00 64.62 89 GLN A C 1
ATOM 754 O O . GLN A 1 89 ? -56.486 -34.739 44.198 1.00 64.62 89 GLN A O 1
ATOM 759 N N . GLU A 1 90 ? -55.299 -32.862 44.515 1.00 63.53 90 GLU A N 1
ATOM 760 C CA . GLU A 1 90 ? -55.916 -32.540 45.809 1.00 63.53 90 GLU A CA 1
ATOM 761 C C . GLU A 1 90 ? -57.325 -31.929 45.666 1.00 63.53 90 GLU A C 1
ATOM 763 O O . GLU A 1 90 ? -58.146 -32.092 46.568 1.00 63.53 90 GLU A O 1
ATOM 768 N N . GLN A 1 91 ? -57.637 -31.258 44.548 1.00 53.66 91 GLN A N 1
ATOM 769 C CA . GLN A 1 91 ? -58.922 -30.569 44.334 1.00 53.66 91 GLN A CA 1
ATOM 770 C C . GLN A 1 91 ? -59.936 -31.332 43.460 1.00 53.66 91 GLN A C 1
ATOM 772 O O . GLN A 1 91 ? -61.123 -31.300 43.756 1.00 53.66 91 GLN A O 1
ATOM 777 N N . GLU A 1 92 ? -59.501 -32.080 42.448 1.00 43.12 92 GLU A N 1
ATOM 778 C CA . GLU A 1 92 ? -60.293 -32.887 41.502 1.00 43.12 92 GLU A CA 1
ATOM 779 C C . GLU A 1 92 ? -60.656 -34.282 42.048 1.00 43.12 92 GLU A C 1
ATOM 781 O O . GLU A 1 92 ? -61.199 -35.131 41.341 1.00 43.12 92 GLU A O 1
ATOM 786 N N . GLY A 1 93 ? -60.578 -34.437 43.374 1.00 57.16 93 GLY A N 1
ATOM 787 C CA . GLY A 1 93 ? -61.700 -35.050 44.091 1.00 57.16 93 GLY A CA 1
ATOM 788 C C . GLY A 1 93 ? -63.058 -34.389 43.765 1.00 57.16 93 GLY A C 1
ATOM 789 O O . GLY A 1 93 ? -64.100 -34.983 44.030 1.00 57.16 93 GLY A O 1
ATOM 790 N N . GLN A 1 94 ? -63.081 -33.202 43.147 1.00 46.06 94 GLN A N 1
ATOM 791 C CA . GLN A 1 94 ? -64.246 -32.561 42.548 1.00 46.06 94 GLN A CA 1
ATOM 792 C C . GLN A 1 94 ? -63.915 -31.924 41.180 1.00 46.06 94 GLN A C 1
ATOM 794 O O . GLN A 1 94 ? -63.304 -30.868 41.097 1.00 46.06 94 GLN A O 1
ATOM 799 N N . GLN A 1 95 ? -64.431 -32.572 40.131 1.00 42.66 95 GLN A N 1
ATOM 800 C CA . GLN A 1 95 ? -64.786 -32.038 38.805 1.00 42.66 95 GLN A CA 1
ATOM 801 C C . GLN A 1 95 ? -63.686 -31.760 37.761 1.00 42.66 95 GLN A C 1
ATOM 803 O O . GLN A 1 95 ? -62.997 -30.751 37.762 1.00 42.66 95 GLN A O 1
ATOM 808 N N . GLN A 1 96 ? -63.693 -32.690 36.802 1.00 41.25 96 GLN A N 1
ATOM 809 C CA . GLN A 1 96 ? -63.080 -32.751 35.479 1.00 41.25 96 GLN A CA 1
ATOM 810 C C . GLN A 1 96 ? -63.318 -31.555 34.534 1.00 41.25 96 GLN A C 1
ATOM 812 O O . GLN A 1 96 ? -64.394 -30.962 34.505 1.00 41.25 96 GLN A O 1
ATOM 817 N N . GLU A 1 97 ? -62.351 -31.447 33.610 1.00 43.09 97 GLU A N 1
ATOM 818 C CA . GLU A 1 97 ? -62.433 -30.979 32.213 1.00 43.09 97 GLU A CA 1
ATOM 819 C C . GLU A 1 97 ? -62.456 -29.460 31.944 1.00 43.09 97 GLU A C 1
ATOM 821 O O . GLU A 1 97 ? -63.497 -28.818 31.990 1.00 43.09 97 GLU A O 1
ATOM 826 N N . GLN A 1 98 ? -61.330 -28.913 31.447 1.00 44.00 98 GLN A N 1
ATOM 827 C CA . GLN A 1 98 ? -61.195 -28.562 30.016 1.00 44.00 98 GLN A CA 1
ATOM 828 C C . GLN A 1 98 ? -59.826 -27.956 29.619 1.00 44.00 98 GLN A C 1
ATOM 830 O O . GLN A 1 98 ? -59.421 -26.887 30.061 1.00 44.00 98 GLN A O 1
ATOM 835 N N . GLN A 1 99 ? -59.201 -28.669 28.676 1.00 46.72 99 GLN A N 1
ATOM 836 C CA . GLN A 1 99 ? -58.514 -28.244 27.446 1.00 46.72 99 GLN A CA 1
ATOM 837 C C . GLN A 1 99 ? -57.283 -27.314 27.440 1.00 46.72 99 GLN A C 1
ATOM 839 O O . GLN A 1 99 ? -57.326 -26.098 27.610 1.00 46.72 99 GLN A O 1
ATOM 844 N N . GLU A 1 100 ? -56.194 -27.961 27.010 1.00 43.88 100 GLU A N 1
ATOM 845 C CA . GLU A 1 100 ? -54.936 -27.448 26.481 1.00 43.88 100 GLU A CA 1
ATOM 846 C C . GLU A 1 100 ? -55.091 -26.723 25.131 1.00 43.88 100 GLU A C 1
ATOM 848 O O . GLU A 1 100 ? -55.646 -27.265 24.175 1.00 43.88 100 GLU A O 1
ATOM 853 N N . GLN A 1 101 ? -54.434 -25.569 24.988 1.00 43.12 101 GLN A N 1
ATOM 854 C CA . GLN A 1 101 ? -53.888 -25.127 23.703 1.00 43.12 101 GLN A CA 1
ATOM 855 C C . GLN A 1 101 ? -52.486 -24.542 23.903 1.00 43.12 101 GLN A C 1
ATOM 857 O O . GLN A 1 101 ? -52.281 -23.529 24.570 1.00 43.12 101 GLN A O 1
ATOM 862 N N . GLY A 1 102 ? -51.499 -25.226 23.318 1.00 44.84 102 GLY A N 1
ATOM 863 C CA . GLY A 1 102 ? -50.086 -24.874 23.374 1.00 44.84 102 GLY A CA 1
ATOM 864 C C . GLY A 1 102 ? -49.738 -23.706 22.454 1.00 44.84 102 GLY A C 1
ATOM 865 O O . GLY A 1 102 ? -49.629 -23.863 21.240 1.00 44.84 102 GLY A O 1
ATOM 866 N N . GLN A 1 103 ? -49.466 -22.548 23.046 1.00 45.31 103 GLN A N 1
ATOM 867 C CA . GLN A 1 103 ? -48.702 -21.473 22.419 1.00 45.31 103 GLN A CA 1
ATOM 868 C C . GLN A 1 103 ? -47.398 -21.292 23.194 1.00 45.31 103 GLN A C 1
ATOM 870 O O . GLN A 1 103 ? -47.405 -21.126 24.414 1.00 45.31 103 GLN A O 1
ATOM 875 N N . GLN A 1 104 ? -46.263 -21.343 22.488 1.00 52.97 104 GLN A N 1
ATOM 876 C CA . GLN A 1 104 ? -44.961 -21.070 23.095 1.00 52.97 104 GLN A CA 1
ATOM 877 C C . GLN A 1 104 ? -44.974 -19.663 23.712 1.00 52.97 104 GLN A C 1
ATOM 879 O O . GLN A 1 104 ? -45.241 -18.690 22.999 1.00 52.97 104 GLN A O 1
ATOM 884 N N . PRO A 1 105 ? -44.683 -19.528 25.017 1.00 62.12 105 PRO A N 1
ATOM 885 C CA . PRO A 1 105 ? -44.771 -18.245 25.685 1.00 62.12 105 PRO A CA 1
ATOM 886 C C . PRO A 1 105 ? -43.728 -17.270 25.114 1.00 62.12 105 PRO A C 1
ATOM 888 O O . PRO A 1 105 ? -42.565 -17.645 24.915 1.00 62.12 105 PRO A O 1
ATOM 891 N N . PRO A 1 106 ? -44.105 -16.005 24.860 1.00 66.75 106 PRO A N 1
ATOM 892 C CA . PRO A 1 106 ? -43.164 -14.991 24.413 1.00 66.75 106 PRO A CA 1
ATOM 893 C C . PRO A 1 106 ? -42.042 -14.796 25.442 1.00 66.75 106 PRO A C 1
ATOM 895 O O . PRO A 1 106 ? -42.272 -14.764 26.650 1.00 66.75 106 PRO A O 1
ATOM 898 N N . LEU A 1 107 ? -40.810 -14.627 24.946 1.00 66.06 107 LEU A N 1
ATOM 899 C CA . LEU A 1 107 ? -39.617 -14.380 25.764 1.00 66.06 107 LEU A CA 1
ATOM 900 C C . LEU A 1 107 ? -39.856 -13.218 26.745 1.00 66.06 107 LEU A C 1
ATOM 902 O O . LEU A 1 107 ? -40.230 -12.115 26.317 1.00 66.06 107 LEU A O 1
ATOM 906 N N . SER A 1 108 ? -39.580 -13.438 28.034 1.00 73.50 108 SER A N 1
ATOM 907 C CA . SER A 1 108 ? -39.844 -12.442 29.076 1.00 73.50 108 SER A CA 1
ATOM 908 C C . SER A 1 108 ? -38.994 -11.177 28.883 1.00 73.50 108 SER A C 1
ATOM 910 O O . SER A 1 108 ? -37.900 -11.193 28.306 1.00 73.50 108 SER A O 1
ATOM 912 N N . GLN A 1 109 ? -39.480 -10.030 29.360 1.00 76.69 109 GLN A N 1
ATOM 913 C CA . GLN A 1 109 ? -38.801 -8.742 29.168 1.00 76.69 109 GLN A CA 1
ATOM 914 C C . GLN A 1 109 ? -37.394 -8.725 29.802 1.00 76.69 109 GLN A C 1
ATOM 916 O O . GLN A 1 109 ? -36.458 -8.161 29.227 1.00 76.69 109 GLN A O 1
ATOM 921 N N . GLN A 1 110 ? -37.217 -9.410 30.936 1.00 73.81 110 GLN A N 1
ATOM 922 C CA . GLN A 1 110 ? -35.919 -9.610 31.589 1.00 73.81 110 GLN A CA 1
ATOM 923 C C . GLN A 1 110 ? -34.967 -10.451 30.726 1.00 73.81 110 GLN A C 1
ATOM 925 O O . GLN A 1 110 ? -33.785 -10.124 30.619 1.00 73.81 110 GLN A O 1
ATOM 930 N N . GLN A 1 111 ? -35.476 -11.466 30.020 1.00 67.88 111 GLN A N 1
ATOM 931 C CA . GLN A 1 111 ? -34.678 -12.255 29.079 1.00 67.88 111 GLN A CA 1
ATOM 932 C C . GLN A 1 111 ? -34.212 -11.412 27.896 1.00 67.88 111 GLN A C 1
ATOM 934 O O . GLN A 1 111 ? -33.026 -11.443 27.566 1.00 67.88 111 GLN A O 1
ATOM 939 N N . ARG A 1 112 ? -35.086 -10.574 27.319 1.00 73.62 112 ARG A N 1
ATOM 940 C CA . ARG A 1 112 ? -34.674 -9.624 26.267 1.00 73.62 112 ARG A CA 1
ATOM 941 C C . ARG A 1 112 ? -33.573 -8.681 26.753 1.00 73.62 112 ARG A C 1
ATOM 943 O O . ARG A 1 112 ? -32.670 -8.371 25.980 1.00 73.62 112 ARG A O 1
ATOM 950 N N . ARG A 1 113 ? -33.618 -8.244 28.019 1.00 74.44 113 ARG A N 1
ATOM 951 C CA . ARG A 1 113 ? -32.545 -7.437 28.627 1.00 74.44 113 ARG A CA 1
ATOM 952 C C . ARG A 1 113 ? -31.253 -8.238 28.778 1.00 74.44 113 ARG A C 1
ATOM 954 O O . ARG A 1 113 ? -30.222 -7.744 28.343 1.00 74.44 113 ARG A O 1
ATOM 961 N N . SER A 1 114 ? -31.306 -9.471 29.289 1.00 74.56 114 SER A N 1
ATOM 962 C CA . SER A 1 114 ? -30.118 -10.333 29.423 1.00 74.56 114 SER A CA 1
ATOM 963 C C . SER A 1 114 ? -29.458 -10.635 28.074 1.00 74.56 114 SER A C 1
ATOM 965 O O . SER A 1 114 ? -28.244 -10.528 27.949 1.00 74.56 114 SER A O 1
ATOM 967 N N . LEU A 1 115 ? -30.255 -10.895 27.029 1.00 71.56 115 LEU A N 1
ATOM 968 C CA . LEU A 1 115 ? -29.758 -11.135 25.677 1.00 71.56 115 LEU A CA 1
ATOM 969 C C . LEU A 1 115 ? -29.147 -9.864 25.073 1.00 71.56 115 LEU A C 1
ATOM 971 O O . LEU A 1 115 ? -28.105 -9.935 24.428 1.00 71.56 115 LEU A O 1
ATOM 975 N N . LYS A 1 116 ? -29.766 -8.692 25.293 1.00 74.31 116 LYS A N 1
ATOM 976 C CA . LYS A 1 116 ? -29.191 -7.399 24.887 1.00 74.31 116 LYS A CA 1
ATOM 977 C C . LYS A 1 116 ? -27.867 -7.125 25.602 1.00 74.31 116 LYS A C 1
ATOM 979 O O . LYS A 1 116 ? -26.922 -6.715 24.938 1.00 74.31 116 LYS A O 1
ATOM 984 N N . LEU A 1 117 ? -27.790 -7.379 26.910 1.00 67.69 117 LEU A N 1
ATOM 985 C CA . LEU A 1 117 ? -26.577 -7.184 27.708 1.00 67.69 117 LEU A CA 1
ATOM 986 C C . LEU A 1 117 ? -25.464 -8.140 27.260 1.00 67.69 117 LEU A C 1
ATOM 988 O O . LEU A 1 117 ? -24.340 -7.711 27.036 1.00 67.69 117 LEU A O 1
ATOM 992 N N . TYR A 1 118 ? -25.798 -9.414 27.036 1.00 64.25 118 TYR A N 1
ATOM 993 C CA . TYR A 1 118 ? -24.873 -10.422 26.521 1.00 64.25 118 TYR A CA 1
ATOM 994 C C . TYR A 1 118 ? -24.347 -10.033 25.136 1.00 64.25 118 TYR A C 1
ATOM 996 O O . TYR A 1 118 ? -23.139 -9.979 24.923 1.00 64.25 118 TYR A O 1
ATOM 1004 N N . LYS A 1 119 ? -25.240 -9.643 24.216 1.00 63.81 119 LYS A N 1
ATOM 1005 C CA . LYS A 1 119 ? -24.869 -9.155 22.880 1.00 63.81 119 LYS A CA 1
ATOM 1006 C C . LYS A 1 119 ? -23.986 -7.904 22.939 1.00 63.81 119 LYS A C 1
ATOM 1008 O O . LYS A 1 119 ? -23.147 -7.735 22.060 1.00 63.81 119 LYS A O 1
ATOM 1013 N N . HIS A 1 120 ? -24.162 -7.053 23.953 1.00 58.50 120 HIS A N 1
ATOM 1014 C CA . HIS A 1 120 ? -23.323 -5.876 24.157 1.00 58.50 120 HIS A CA 1
ATOM 1015 C C . HIS A 1 120 ? -21.953 -6.228 24.744 1.00 58.50 120 HIS A C 1
ATOM 1017 O O . HIS A 1 120 ? -20.953 -5.731 24.250 1.00 58.50 120 HIS A O 1
ATOM 1023 N N . ASN A 1 121 ? -21.866 -7.138 25.713 1.00 56.56 121 ASN A N 1
ATOM 1024 C CA . ASN A 1 121 ? -20.574 -7.603 26.234 1.00 56.56 121 ASN A CA 1
ATOM 1025 C C . ASN A 1 121 ? -19.770 -8.371 25.171 1.00 56.56 121 ASN A C 1
ATOM 1027 O O . ASN A 1 121 ? -18.544 -8.374 25.189 1.00 56.56 121 ASN A O 1
ATOM 1031 N N . LEU A 1 122 ? -20.466 -8.963 24.198 1.00 52.66 122 LEU A N 1
ATOM 1032 C CA . LEU A 1 122 ? -19.889 -9.583 23.009 1.00 52.66 122 LEU A CA 1
ATOM 1033 C C . LEU A 1 122 ? -19.526 -8.595 21.896 1.00 52.66 122 LEU A C 1
ATOM 1035 O O . LEU A 1 122 ? -19.082 -9.052 20.840 1.00 52.66 122 LEU A O 1
ATOM 1039 N N . THR A 1 123 ? -19.695 -7.274 22.053 1.00 49.97 123 THR A N 1
ATOM 1040 C CA . THR A 1 123 ? -19.146 -6.324 21.074 1.00 49.97 123 THR A CA 1
ATOM 1041 C C . THR A 1 123 ? -17.630 -6.262 21.231 1.00 49.97 123 THR A C 1
ATOM 1043 O O . THR A 1 123 ? -17.090 -5.404 21.922 1.00 49.97 123 THR A O 1
ATOM 1046 N N . TRP A 1 124 ? -16.955 -7.220 20.596 1.00 46.25 124 TRP A N 1
ATOM 1047 C CA . TRP A 1 124 ? -15.503 -7.286 20.456 1.00 46.25 124 TRP A CA 1
ATOM 1048 C C . TRP A 1 124 ? -14.940 -5.982 19.871 1.00 46.25 124 TRP A C 1
ATOM 1050 O O . TRP A 1 124 ? -15.660 -5.296 19.134 1.00 46.25 124 TRP A O 1
ATOM 1060 N N . PRO A 1 125 ? -13.659 -5.647 20.143 1.00 46.72 125 PRO A N 1
ATOM 1061 C CA . PRO A 1 125 ? -13.031 -4.455 19.595 1.00 46.72 125 PRO A CA 1
ATOM 1062 C C . PRO A 1 125 ? -13.208 -4.435 18.080 1.00 46.72 125 PRO A C 1
ATOM 1064 O O . PRO A 1 125 ? -12.786 -5.343 17.357 1.00 46.72 125 PRO A O 1
ATOM 1067 N N . ILE A 1 126 ? -13.899 -3.397 17.617 1.00 51.22 126 ILE A N 1
ATOM 1068 C CA . ILE A 1 126 ? -14.084 -3.104 16.205 1.00 51.22 126 ILE A CA 1
ATOM 1069 C C . ILE A 1 126 ? -12.686 -3.009 15.608 1.00 51.22 126 ILE A C 1
ATOM 1071 O O . ILE A 1 126 ? -11.815 -2.349 16.173 1.00 51.22 126 ILE A O 1
ATOM 1075 N N . CYS A 1 127 ? -12.466 -3.694 14.490 1.00 52.41 127 CYS A N 1
ATOM 1076 C CA . CYS A 1 127 ? -11.200 -3.641 13.782 1.00 52.41 127 CYS A CA 1
ATOM 1077 C C . CYS A 1 127 ? -10.683 -2.209 13.687 1.00 52.41 127 CYS A C 1
ATOM 1079 O O . CYS A 1 127 ? -11.408 -1.309 13.257 1.00 52.41 127 CYS A O 1
ATOM 1081 N N . THR A 1 128 ? -9.430 -2.017 14.084 1.00 63.16 128 THR A N 1
ATOM 1082 C CA . THR A 1 128 ? -8.816 -0.688 14.140 1.00 63.16 128 THR A CA 1
ATOM 1083 C C . THR A 1 128 ? -8.686 -0.063 12.755 1.00 63.16 1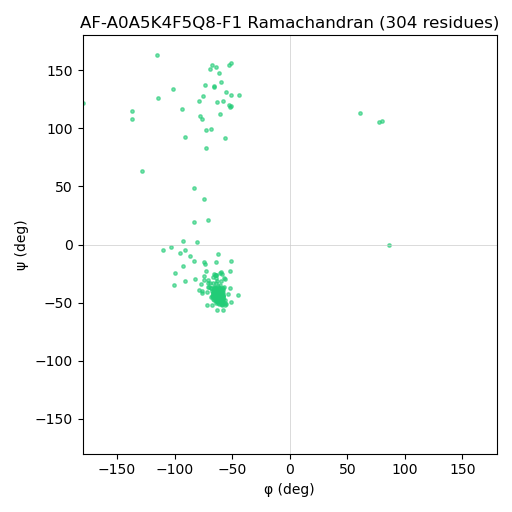28 THR A C 1
ATOM 1085 O O . THR A 1 128 ? -8.682 1.163 12.628 1.00 63.16 128 THR A O 1
ATOM 1088 N N . LEU A 1 129 ? -8.600 -0.895 11.709 1.00 76.19 129 LEU A N 1
ATOM 1089 C CA . LEU A 1 129 ? -8.472 -0.449 10.331 1.00 76.19 129 LEU A CA 1
ATOM 1090 C C . LEU A 1 129 ? -9.837 -0.346 9.641 1.00 76.19 129 LEU A C 1
ATOM 1092 O O . LEU A 1 129 ? -10.539 -1.342 9.456 1.00 76.19 129 LEU A O 1
ATOM 1096 N N . ARG A 1 130 ? -10.204 0.877 9.246 1.00 84.12 130 ARG A N 1
ATOM 1097 C CA . ARG A 1 130 ? -11.428 1.153 8.485 1.00 84.12 130 ARG A CA 1
ATOM 1098 C C . ARG A 1 130 ? -11.358 0.573 7.078 1.00 84.12 130 ARG A C 1
ATOM 1100 O O . ARG A 1 130 ? -10.277 0.428 6.511 1.00 84.12 130 ARG A O 1
ATOM 1107 N N . ILE A 1 131 ? -12.525 0.289 6.495 1.00 87.12 131 ILE A N 1
ATOM 1108 C CA . ILE A 1 131 ? -12.609 -0.260 5.132 1.00 87.12 131 ILE A CA 1
ATOM 1109 C C . ILE A 1 131 ? -12.048 0.734 4.104 1.00 87.12 131 ILE A C 1
ATOM 1111 O O . ILE A 1 131 ? -11.365 0.325 3.171 1.00 87.12 131 ILE A O 1
ATOM 1115 N N . SER A 1 132 ? -12.279 2.033 4.300 1.00 90.56 132 SER A N 1
ATOM 1116 C CA . SER A 1 132 ? -11.678 3.104 3.499 1.00 90.56 132 SER A CA 1
ATOM 1117 C C . SER A 1 132 ? -10.148 3.026 3.494 1.00 90.56 132 SER A C 1
ATOM 1119 O O . SER A 1 132 ? -9.541 2.937 2.430 1.00 90.56 132 SER A O 1
ATOM 1121 N N . THR A 1 133 ? -9.533 2.938 4.674 1.00 88.81 133 THR A N 1
ATOM 1122 C CA . THR A 1 133 ? -8.081 2.802 4.829 1.00 88.81 133 THR A CA 1
ATOM 1123 C C . THR A 1 133 ? -7.552 1.522 4.174 1.00 88.81 133 THR A C 1
ATOM 1125 O O . THR A 1 133 ? -6.514 1.552 3.523 1.00 88.81 133 THR A O 1
ATOM 1128 N N . GLN A 1 134 ? -8.277 0.401 4.281 1.00 89.12 134 GLN A N 1
ATOM 1129 C CA . GLN A 1 134 ? -7.918 -0.843 3.584 1.00 89.12 134 GLN A CA 1
ATOM 1130 C C . GLN A 1 134 ? -7.914 -0.675 2.063 1.00 89.12 134 GLN A C 1
ATOM 1132 O O . GLN A 1 134 ? -7.016 -1.187 1.406 1.00 89.12 134 GLN A O 1
ATOM 1137 N N . ILE A 1 135 ? -8.901 0.032 1.508 1.00 91.31 135 ILE A N 1
ATOM 1138 C CA . ILE A 1 135 ? -8.991 0.290 0.066 1.00 91.31 135 ILE A CA 1
ATOM 1139 C C . ILE A 1 135 ? -7.848 1.196 -0.391 1.00 91.31 135 ILE A C 1
ATOM 1141 O O . ILE A 1 135 ? -7.229 0.895 -1.406 1.00 91.31 135 ILE A O 1
ATOM 1145 N N . ILE A 1 136 ? -7.529 2.250 0.368 1.00 91.12 136 ILE A N 1
ATOM 1146 C CA . ILE A 1 136 ? -6.398 3.144 0.072 1.00 91.12 136 ILE A CA 1
ATOM 1147 C C . ILE A 1 136 ? -5.085 2.352 0.051 1.00 91.12 136 ILE A C 1
ATOM 1149 O O . ILE A 1 136 ? -4.336 2.436 -0.917 1.00 91.12 136 ILE A O 1
ATOM 1153 N N . ILE A 1 137 ? -4.836 1.530 1.076 1.00 88.94 137 ILE A N 1
ATOM 1154 C CA . ILE A 1 137 ? -3.626 0.701 1.164 1.00 88.94 137 ILE A CA 1
ATOM 1155 C C . ILE A 1 137 ? -3.575 -0.324 0.031 1.00 88.94 137 ILE A C 1
ATOM 1157 O O . ILE A 1 137 ? -2.537 -0.490 -0.601 1.00 88.94 137 ILE A O 1
ATOM 1161 N N . PHE A 1 138 ? -4.686 -1.007 -0.247 1.00 89.50 138 PHE A N 1
ATOM 1162 C CA . PHE A 1 138 ? -4.745 -1.989 -1.324 1.00 89.50 138 PHE A CA 1
ATOM 1163 C C . PHE A 1 138 ? -4.464 -1.341 -2.683 1.00 89.50 138 PHE A C 1
ATOM 1165 O O . PHE A 1 138 ? -3.646 -1.846 -3.444 1.00 89.50 138 PHE A O 1
ATOM 1172 N N . SER A 1 139 ? -5.082 -0.191 -2.954 1.00 92.31 139 SER A N 1
ATOM 1173 C CA . SER A 1 139 ? -4.844 0.598 -4.164 1.00 92.31 139 SER A CA 1
ATOM 1174 C C . SER A 1 139 ? -3.375 1.022 -4.282 1.00 92.31 139 SER A C 1
ATOM 1176 O O . SER A 1 139 ? -2.760 0.805 -5.321 1.00 92.31 139 SER A O 1
ATOM 1178 N N . MET A 1 140 ? -2.771 1.514 -3.195 1.00 90.50 140 MET A N 1
ATOM 1179 C CA . MET A 1 140 ? -1.346 1.863 -3.143 1.00 90.50 140 MET A CA 1
ATOM 1180 C C . MET A 1 140 ? -0.440 0.662 -3.461 1.00 90.50 140 MET A C 1
ATOM 1182 O O . MET A 1 140 ? 0.501 0.793 -4.236 1.00 90.50 140 MET A O 1
ATOM 1186 N N . VAL A 1 141 ? -0.734 -0.525 -2.916 1.00 89.12 141 VAL A N 1
ATOM 1187 C CA . VAL A 1 141 ? 0.035 -1.752 -3.195 1.00 89.12 141 VAL A CA 1
ATOM 1188 C C . VAL A 1 141 ? -0.069 -2.154 -4.666 1.00 89.12 141 VAL A C 1
ATOM 1190 O O . VAL A 1 141 ? 0.948 -2.464 -5.279 1.00 89.12 141 VAL A O 1
ATOM 1193 N N . ILE A 1 142 ? -1.270 -2.124 -5.251 1.00 90.88 142 ILE A N 1
ATOM 1194 C CA . ILE A 1 142 ? -1.471 -2.453 -6.670 1.00 90.88 142 ILE A CA 1
ATOM 1195 C C . ILE A 1 142 ? -0.722 -1.470 -7.571 1.00 90.88 142 ILE A C 1
ATOM 1197 O O . ILE A 1 142 ? -0.041 -1.888 -8.505 1.00 90.88 142 ILE A O 1
ATOM 1201 N N . ILE A 1 143 ? -0.795 -0.176 -7.266 1.00 90.81 143 ILE A N 1
ATOM 1202 C CA . ILE A 1 143 ? -0.091 0.857 -8.023 1.00 90.81 143 ILE A CA 1
ATOM 1203 C C . ILE A 1 143 ? 1.431 0.706 -7.898 1.00 90.81 143 ILE A C 1
ATOM 1205 O O . ILE A 1 143 ? 2.129 0.801 -8.904 1.00 90.81 143 ILE A O 1
ATOM 1209 N N . ASN A 1 144 ? 1.950 0.368 -6.715 1.00 88.19 144 ASN A N 1
ATOM 1210 C CA . ASN A 1 144 ? 3.377 0.084 -6.540 1.00 88.19 144 ASN A CA 1
ATOM 1211 C C . ASN A 1 144 ? 3.833 -1.142 -7.349 1.00 88.19 144 ASN A C 1
ATOM 1213 O O . ASN A 1 144 ? 4.920 -1.115 -7.917 1.00 88.19 144 ASN A O 1
ATOM 1217 N N . ILE A 1 145 ? 3.006 -2.192 -7.446 1.00 89.94 145 ILE A N 1
ATOM 1218 C CA . ILE A 1 145 ? 3.298 -3.356 -8.301 1.00 89.94 145 ILE A CA 1
ATOM 1219 C C . ILE A 1 145 ? 3.360 -2.935 -9.773 1.00 89.94 145 ILE A C 1
ATOM 1221 O O . ILE A 1 145 ? 4.255 -3.361 -10.498 1.00 89.94 145 ILE A O 1
ATOM 1225 N N . ILE A 1 146 ? 2.438 -2.078 -10.216 1.00 91.12 146 ILE A N 1
ATOM 1226 C CA . ILE A 1 146 ? 2.443 -1.530 -11.579 1.00 91.12 146 ILE A CA 1
ATOM 1227 C C . ILE A 1 146 ? 3.719 -0.702 -11.829 1.00 91.12 146 ILE A C 1
ATOM 1229 O O . ILE A 1 146 ? 4.333 -0.822 -12.890 1.00 91.12 146 ILE A O 1
ATOM 1233 N N . GLY A 1 147 ? 4.175 0.062 -10.832 1.00 88.31 147 GLY A N 1
ATOM 1234 C CA . GLY A 1 147 ? 5.420 0.836 -10.890 1.00 88.31 147 GLY A CA 1
ATOM 1235 C C . GLY A 1 147 ? 6.698 0.001 -11.027 1.00 88.31 147 GLY A C 1
ATOM 1236 O O . GLY A 1 147 ? 7.730 0.524 -11.451 1.00 88.31 147 GLY A O 1
ATOM 1237 N N . PHE A 1 148 ? 6.652 -1.316 -10.780 1.00 90.25 148 PHE A N 1
ATOM 1238 C CA . PHE A 1 148 ? 7.810 -2.191 -11.007 1.00 90.25 148 PHE A CA 1
ATOM 1239 C C . PHE A 1 148 ? 8.288 -2.197 -12.451 1.00 90.25 148 PHE A C 1
ATOM 1241 O O . PHE A 1 148 ? 9.457 -2.485 -12.688 1.00 90.25 148 PHE A O 1
ATOM 1248 N N . ILE A 1 149 ? 7.426 -1.869 -13.413 1.00 90.12 149 ILE A N 1
ATOM 1249 C CA . ILE A 1 149 ? 7.816 -1.795 -14.821 1.00 90.12 149 ILE A CA 1
ATOM 1250 C C . ILE A 1 149 ? 8.955 -0.776 -15.014 1.00 90.12 149 ILE A C 1
ATOM 1252 O O . ILE A 1 149 ? 9.878 -1.021 -15.796 1.00 90.12 149 ILE A O 1
ATOM 1256 N N . ASP A 1 150 ? 8.941 0.339 -14.278 1.00 89.62 150 ASP A N 1
ATOM 1257 C CA . ASP A 1 150 ? 10.032 1.315 -14.322 1.00 89.62 150 ASP A CA 1
ATOM 1258 C C . ASP A 1 150 ? 11.255 0.848 -13.541 1.00 89.62 150 ASP A C 1
ATOM 1260 O O . ASP A 1 150 ? 12.381 0.959 -14.018 1.00 89.62 150 ASP A O 1
ATOM 1264 N N . LEU A 1 151 ? 11.053 0.231 -12.379 1.00 90.62 151 LEU A N 1
ATOM 1265 C CA . LEU A 1 151 ? 12.167 -0.284 -11.590 1.00 90.62 151 LEU A CA 1
ATOM 1266 C C . LEU A 1 151 ? 12.936 -1.385 -12.340 1.00 90.62 151 LEU A C 1
ATOM 1268 O O . LEU A 1 151 ? 14.165 -1.381 -12.348 1.00 90.62 151 LEU A O 1
ATOM 1272 N N . ILE A 1 152 ? 12.235 -2.276 -13.048 1.00 92.56 152 ILE A N 1
ATOM 1273 C CA . ILE A 1 152 ? 12.833 -3.285 -13.936 1.00 92.56 152 ILE A CA 1
ATOM 1274 C C . ILE A 1 152 ? 13.648 -2.606 -15.043 1.00 92.56 152 ILE A C 1
ATOM 1276 O O . ILE A 1 152 ? 14.770 -3.031 -15.323 1.00 92.56 152 ILE A O 1
ATOM 1280 N N . ARG A 1 153 ? 13.127 -1.527 -15.642 1.00 91.00 153 ARG A N 1
ATOM 1281 C CA . ARG A 1 153 ? 13.856 -0.733 -16.641 1.00 91.00 153 ARG A CA 1
ATOM 1282 C C . ARG A 1 153 ? 15.125 -0.128 -16.061 1.00 91.00 153 ARG A C 1
ATOM 1284 O O . ARG A 1 153 ? 16.176 -0.253 -16.681 1.00 91.00 153 ARG A O 1
ATOM 1291 N N . LEU A 1 154 ? 15.044 0.501 -14.890 1.00 90.06 154 LEU A N 1
ATOM 1292 C CA . LEU A 1 154 ? 16.190 1.115 -14.221 1.00 90.06 154 LEU A CA 1
ATOM 1293 C C . LEU A 1 154 ? 17.244 0.072 -13.839 1.00 90.06 154 LEU A C 1
ATOM 1295 O O . LEU A 1 154 ? 18.433 0.319 -14.024 1.00 90.06 154 LEU A O 1
ATOM 1299 N N . ILE A 1 155 ? 16.836 -1.114 -13.378 1.00 92.38 155 ILE A N 1
ATOM 1300 C CA . ILE A 1 155 ? 17.749 -2.233 -13.096 1.00 92.38 155 ILE A CA 1
ATOM 1301 C C . ILE A 1 155 ? 18.435 -2.695 -14.378 1.00 92.38 155 ILE A C 1
ATOM 1303 O O . ILE A 1 155 ? 19.659 -2.824 -14.408 1.00 92.38 155 ILE A O 1
ATOM 1307 N N . TYR A 1 156 ? 17.665 -2.915 -15.444 1.00 91.56 156 TYR A N 1
ATOM 1308 C CA . TYR A 1 156 ? 18.200 -3.356 -16.728 1.00 91.56 156 TYR A CA 1
ATOM 1309 C C . TYR A 1 156 ? 19.181 -2.334 -17.312 1.00 91.56 156 TYR A C 1
ATOM 1311 O O . TYR A 1 156 ? 20.277 -2.706 -17.740 1.00 91.56 156 TYR A O 1
ATOM 1319 N N . LEU A 1 157 ? 18.826 -1.048 -17.263 1.00 88.69 157 LEU A N 1
ATOM 1320 C CA . LEU A 1 157 ? 19.695 0.060 -17.650 1.00 88.69 157 LEU A CA 1
ATOM 1321 C C . LEU A 1 157 ? 20.959 0.101 -16.786 1.00 88.69 157 LEU A C 1
ATOM 1323 O O . LEU A 1 157 ? 22.059 0.222 -17.321 1.00 88.69 157 LEU A O 1
ATOM 1327 N N . SER A 1 158 ? 20.832 -0.063 -15.469 1.00 87.88 158 SER A N 1
ATOM 1328 C CA . SER A 1 158 ? 21.984 -0.072 -14.563 1.00 87.88 158 SER A CA 1
ATOM 1329 C C . SER A 1 158 ? 22.933 -1.218 -14.908 1.00 87.88 158 SER A C 1
ATOM 1331 O O . SER A 1 158 ? 24.111 -0.975 -15.139 1.00 87.88 158 SER A O 1
ATOM 1333 N N . ILE A 1 159 ? 22.437 -2.444 -15.077 1.00 89.44 159 ILE A N 1
ATOM 1334 C CA . ILE A 1 159 ? 23.277 -3.621 -15.336 1.00 89.44 159 ILE A CA 1
ATOM 1335 C C . ILE A 1 159 ? 23.865 -3.600 -16.753 1.00 89.44 159 ILE A C 1
ATOM 1337 O O . ILE A 1 159 ? 25.076 -3.719 -16.924 1.00 89.44 159 ILE A O 1
ATOM 1341 N N . THR A 1 160 ? 23.035 -3.419 -17.783 1.00 87.81 160 THR A N 1
ATOM 1342 C CA . THR A 1 160 ? 23.465 -3.586 -19.185 1.00 87.81 160 THR A CA 1
ATOM 1343 C C . THR A 1 160 ? 23.980 -2.300 -19.815 1.00 87.81 160 THR A C 1
ATOM 1345 O O . THR A 1 160 ? 24.895 -2.328 -20.634 1.00 87.81 160 THR A O 1
ATOM 1348 N N . GLY A 1 161 ? 23.446 -1.150 -19.402 1.00 83.00 161 GLY A N 1
ATOM 1349 C CA . GLY A 1 161 ? 23.791 0.164 -19.956 1.00 83.00 161 GLY A CA 1
ATOM 1350 C C . GLY A 1 161 ? 22.972 0.513 -21.179 1.00 83.00 161 GLY A C 1
ATOM 1351 O O . GLY A 1 161 ? 23.138 1.589 -21.740 1.00 83.00 161 GLY A O 1
ATOM 1352 N N . ASN A 1 162 ? 22.085 -0.395 -21.576 1.00 83.62 162 ASN A N 1
ATOM 1353 C CA . ASN A 1 162 ? 21.122 -0.181 -22.627 1.00 83.62 162 ASN A CA 1
ATOM 1354 C C . ASN A 1 162 ? 19.774 0.105 -21.974 1.00 83.62 162 ASN A C 1
ATOM 1356 O O . ASN A 1 162 ? 19.353 -0.603 -21.059 1.00 83.62 162 ASN A O 1
ATOM 1360 N N . ASP A 1 163 ? 19.083 1.129 -22.452 1.00 82.94 163 ASP A N 1
ATOM 1361 C CA . ASP A 1 163 ? 17.723 1.390 -22.004 1.00 82.94 163 ASP A CA 1
ATOM 1362 C C . ASP A 1 163 ? 16.770 0.380 -22.654 1.00 82.94 163 ASP A C 1
ATOM 1364 O O . ASP A 1 163 ? 16.761 0.231 -23.878 1.00 82.94 163 ASP A O 1
ATOM 1368 N N . LEU A 1 164 ? 15.954 -0.301 -21.844 1.00 81.81 164 LEU A N 1
ATOM 1369 C CA . LEU A 1 164 ? 14.946 -1.255 -22.322 1.00 81.81 164 LEU A CA 1
ATOM 1370 C C . LEU A 1 164 ? 13.974 -0.592 -23.311 1.00 81.81 164 LEU A C 1
ATOM 1372 O O . LEU A 1 164 ? 13.495 -1.238 -24.239 1.00 81.81 164 LEU A O 1
ATOM 1376 N N . ARG A 1 165 ? 13.756 0.720 -23.161 1.00 80.00 165 ARG A N 1
ATOM 1377 C CA . ARG A 1 165 ? 12.923 1.543 -24.046 1.00 80.00 165 ARG A CA 1
ATOM 1378 C C . ARG A 1 165 ? 13.370 1.496 -25.506 1.00 80.00 165 ARG A C 1
ATOM 1380 O O . ARG A 1 165 ? 12.524 1.450 -26.393 1.00 80.00 165 ARG A O 1
ATOM 1387 N N . LEU A 1 166 ? 14.682 1.439 -25.745 1.00 79.19 166 LEU A N 1
ATOM 1388 C CA . LEU A 1 166 ? 15.274 1.406 -27.088 1.00 79.19 166 LEU A CA 1
ATOM 1389 C C . LEU A 1 166 ? 15.093 0.055 -27.792 1.00 79.19 166 LEU A C 1
ATOM 1391 O O . LEU A 1 166 ? 15.282 -0.032 -29.001 1.00 79.19 166 LEU A O 1
ATOM 1395 N N . LEU A 1 167 ? 14.755 -0.999 -27.045 1.00 79.50 167 LEU A N 1
ATOM 1396 C CA . LEU A 1 167 ? 14.500 -2.334 -27.592 1.00 79.50 167 LEU A CA 1
ATOM 1397 C C . LEU A 1 167 ? 13.045 -2.512 -28.043 1.00 79.50 167 LEU A C 1
ATOM 1399 O O . LEU A 1 167 ? 12.717 -3.513 -28.675 1.00 79.50 167 LEU A O 1
ATOM 1403 N N . THR A 1 168 ? 12.172 -1.561 -27.710 1.00 82.06 168 THR A N 1
ATOM 1404 C CA . THR A 1 168 ? 10.730 -1.631 -27.963 1.00 82.06 168 THR A CA 1
ATOM 1405 C C . THR A 1 168 ? 10.276 -0.552 -28.942 1.00 82.06 168 THR A C 1
ATOM 1407 O O . THR A 1 168 ? 10.973 0.433 -29.168 1.00 82.06 168 THR A O 1
ATOM 1410 N N . ASN A 1 169 ? 9.082 -0.717 -29.514 1.00 84.94 169 ASN A N 1
ATOM 1411 C CA . ASN A 1 169 ? 8.462 0.309 -30.354 1.00 84.94 169 ASN A CA 1
ATOM 1412 C C . ASN A 1 169 ? 8.218 1.606 -29.554 1.00 84.94 169 ASN A C 1
ATOM 1414 O O . ASN A 1 169 ? 7.868 1.540 -28.375 1.00 84.94 169 ASN A O 1
ATOM 1418 N N . ASP A 1 170 ? 8.304 2.773 -30.208 1.00 85.06 170 ASP A N 1
ATOM 1419 C CA . ASP A 1 170 ? 8.113 4.096 -29.569 1.00 85.06 170 ASP A CA 1
ATOM 1420 C C . ASP A 1 170 ? 6.801 4.173 -28.766 1.00 85.06 170 ASP A C 1
ATOM 1422 O O . ASP A 1 170 ? 6.765 4.697 -27.656 1.00 85.06 170 ASP A O 1
ATOM 1426 N N . TRP A 1 171 ? 5.729 3.554 -29.268 1.00 86.62 171 TRP A N 1
ATO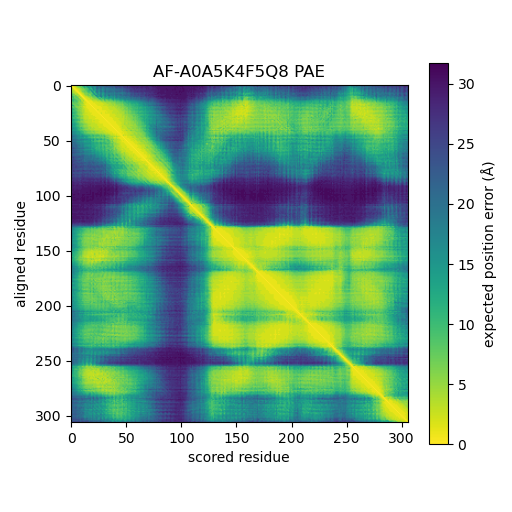M 1427 C CA . TRP A 1 171 ? 4.440 3.508 -28.575 1.00 86.62 171 TRP A CA 1
ATOM 1428 C C . TRP A 1 171 ? 4.474 2.720 -27.254 1.00 86.62 171 TRP A C 1
ATOM 1430 O O . TRP A 1 171 ? 3.937 3.180 -26.247 1.00 86.62 171 TRP A O 1
ATOM 1440 N N . LEU A 1 172 ? 5.147 1.562 -27.223 1.00 88.62 172 LEU A N 1
ATOM 1441 C CA . LEU A 1 172 ? 5.311 0.780 -25.990 1.00 88.62 172 LEU A CA 1
ATOM 1442 C C . LEU A 1 172 ? 6.173 1.532 -24.978 1.00 88.62 172 LEU A C 1
ATOM 1444 O O . LEU A 1 172 ? 5.861 1.542 -23.789 1.00 88.62 172 LEU A O 1
ATOM 1448 N N . CYS A 1 173 ? 7.208 2.216 -25.461 1.00 88.12 173 CYS A N 1
ATOM 1449 C CA . CYS A 1 173 ? 8.037 3.074 -24.633 1.00 88.12 173 CYS A CA 1
ATOM 1450 C C . CYS A 1 173 ? 7.223 4.204 -23.976 1.00 88.12 173 CYS A C 1
ATOM 1452 O O . CYS A 1 173 ? 7.339 4.429 -22.770 1.00 88.12 173 CYS A O 1
ATOM 1454 N N . ARG A 1 174 ? 6.345 4.880 -24.730 1.00 90.19 174 ARG A N 1
ATOM 1455 C CA . ARG A 1 174 ? 5.445 5.913 -24.186 1.00 90.19 174 ARG A CA 1
ATOM 1456 C C . ARG A 1 174 ? 4.508 5.365 -23.126 1.00 90.19 174 ARG A C 1
ATOM 1458 O O . ARG A 1 174 ? 4.362 5.985 -22.080 1.00 90.19 174 ARG A O 1
ATOM 1465 N N . ILE A 1 175 ? 3.913 4.198 -23.369 1.00 91.25 175 ILE A N 1
ATOM 1466 C CA . ILE A 1 175 ? 3.056 3.534 -22.380 1.00 91.25 175 ILE A CA 1
ATOM 1467 C C . ILE A 1 175 ? 3.839 3.205 -21.120 1.00 91.25 175 ILE A C 1
ATOM 1469 O O . ILE A 1 175 ? 3.355 3.463 -20.025 1.00 91.25 175 ILE A O 1
ATOM 1473 N N . GLN A 1 176 ? 5.050 2.673 -21.256 1.00 90.56 176 GLN A N 1
ATOM 1474 C CA . GLN A 1 176 ? 5.900 2.369 -20.115 1.00 90.56 176 GLN A CA 1
ATOM 1475 C C . GLN A 1 176 ? 6.207 3.624 -19.288 1.00 90.56 176 GLN A C 1
ATOM 1477 O O . GLN A 1 176 ? 6.069 3.597 -18.066 1.00 90.56 176 GLN A O 1
ATOM 1482 N N . ILE A 1 177 ? 6.587 4.723 -19.947 1.00 89.44 177 ILE A N 1
ATOM 1483 C CA . ILE A 1 177 ? 6.854 6.010 -19.294 1.00 89.44 177 ILE A CA 1
ATOM 1484 C C . ILE A 1 177 ? 5.585 6.534 -18.608 1.00 89.44 177 ILE A C 1
ATOM 1486 O O . ILE A 1 177 ? 5.626 6.911 -17.441 1.00 89.44 177 ILE A O 1
ATOM 1490 N N . PHE A 1 178 ? 4.450 6.507 -19.301 1.00 93.12 178 PHE A N 1
ATOM 1491 C CA . PHE A 1 178 ? 3.163 6.948 -18.771 1.00 93.12 178 PHE A CA 1
ATOM 1492 C C . PHE A 1 178 ? 2.739 6.145 -17.537 1.00 93.12 178 PHE A C 1
ATOM 1494 O O . PHE A 1 178 ? 2.397 6.728 -16.512 1.00 93.12 178 PHE A O 1
ATOM 1501 N N . ILE A 1 179 ? 2.810 4.813 -17.607 1.00 93.31 179 ILE A N 1
ATOM 1502 C CA . ILE A 1 179 ? 2.493 3.928 -16.483 1.00 93.31 179 ILE A CA 1
ATOM 1503 C C . ILE A 1 179 ? 3.429 4.207 -15.304 1.00 93.31 179 ILE A C 1
ATOM 1505 O O . ILE A 1 179 ? 2.962 4.266 -14.170 1.00 93.31 179 ILE A O 1
ATOM 1509 N N . SER A 1 180 ? 4.722 4.420 -15.564 1.00 91.44 180 SER A N 1
ATOM 1510 C CA . SER A 1 180 ? 5.692 4.789 -14.533 1.00 91.44 180 SER A CA 1
ATOM 1511 C C . SER A 1 180 ? 5.292 6.075 -13.818 1.00 91.44 180 SER A C 1
ATOM 1513 O O . SER A 1 180 ? 5.138 6.063 -12.598 1.00 91.44 180 SER A O 1
ATOM 1515 N N . PHE A 1 181 ? 5.091 7.167 -14.559 1.00 91.19 181 PHE A N 1
ATOM 1516 C CA . PHE A 1 181 ? 4.745 8.465 -13.977 1.00 91.19 181 PHE A CA 1
ATOM 1517 C C . PHE A 1 181 ? 3.443 8.404 -13.192 1.00 91.19 181 PHE A C 1
ATOM 1519 O O . PHE A 1 181 ? 3.407 8.789 -12.027 1.00 91.19 181 PHE A O 1
ATOM 1526 N N . ILE A 1 182 ? 2.406 7.811 -13.784 1.00 93.81 182 ILE A N 1
ATOM 1527 C CA . ILE A 1 182 ? 1.132 7.625 -13.099 1.00 93.81 182 ILE A CA 1
ATOM 1528 C C . ILE A 1 182 ? 1.301 6.789 -11.838 1.00 93.81 182 ILE A C 1
ATOM 1530 O O . ILE A 1 182 ? 0.692 7.112 -10.823 1.00 93.81 182 ILE A O 1
ATOM 1534 N N . SER A 1 183 ? 2.110 5.730 -11.871 1.00 93.44 183 SER A N 1
ATOM 1535 C CA . SER A 1 183 ? 2.301 4.892 -10.692 1.00 93.44 183 SER A CA 1
ATOM 1536 C C . SER A 1 183 ? 2.980 5.641 -9.544 1.00 93.44 183 SER A C 1
ATOM 1538 O O . SER A 1 183 ? 2.531 5.521 -8.403 1.00 93.44 183 SER A O 1
ATOM 1540 N N . CYS A 1 184 ? 3.992 6.461 -9.842 1.00 90.06 184 CYS A N 1
ATOM 1541 C CA . CYS A 1 184 ? 4.653 7.314 -8.859 1.00 90.06 184 CYS A CA 1
ATOM 1542 C C . CYS A 1 184 ? 3.674 8.346 -8.290 1.00 90.06 184 CYS A C 1
ATOM 1544 O O . CYS A 1 184 ? 3.427 8.348 -7.084 1.00 90.06 184 CYS A O 1
ATOM 1546 N N . ASP A 1 185 ? 3.048 9.144 -9.161 1.00 92.19 185 ASP A N 1
ATOM 1547 C CA . ASP A 1 185 ? 2.132 10.217 -8.768 1.00 92.19 185 ASP A CA 1
ATOM 1548 C C . ASP A 1 185 ? 0.991 9.668 -7.909 1.00 92.19 185 ASP A C 1
ATOM 1550 O O . ASP A 1 185 ? 0.715 10.141 -6.805 1.00 92.19 185 ASP A O 1
ATOM 1554 N N . ILE A 1 186 ? 0.321 8.622 -8.397 1.00 94.19 186 ILE A N 1
ATOM 1555 C CA . ILE A 1 186 ? -0.819 8.035 -7.705 1.00 94.19 186 ILE A CA 1
ATOM 1556 C C . ILE A 1 186 ? -0.386 7.435 -6.362 1.00 94.19 186 ILE A C 1
ATOM 1558 O O . ILE A 1 186 ? -1.129 7.561 -5.388 1.00 94.19 186 ILE A O 1
ATOM 1562 N N . SER A 1 187 ? 0.777 6.784 -6.266 1.00 91.75 187 SER A N 1
ATOM 1563 C CA . SER A 1 187 ? 1.263 6.217 -4.998 1.00 91.75 187 SER A CA 1
ATOM 1564 C C . SER A 1 187 ? 1.480 7.301 -3.935 1.00 91.75 187 SER A C 1
ATOM 1566 O O . SER A 1 187 ? 1.006 7.158 -2.802 1.00 91.75 187 SER A O 1
ATOM 1568 N N . GLU A 1 188 ? 2.090 8.427 -4.311 1.00 89.75 188 GLU A N 1
ATOM 1569 C CA . GLU A 1 188 ? 2.284 9.576 -3.420 1.00 89.75 188 GLU A CA 1
ATOM 1570 C C . GLU A 1 188 ? 0.952 10.169 -2.959 1.00 89.75 188 GLU A C 1
ATOM 1572 O O . GLU A 1 188 ? 0.717 10.365 -1.762 1.00 89.75 188 GLU A O 1
ATOM 1577 N N . TRP A 1 189 ? 0.025 10.382 -3.891 1.00 93.88 189 TRP A N 1
ATOM 1578 C CA . TRP A 1 189 ? -1.287 10.919 -3.560 1.00 93.88 189 TRP A CA 1
ATOM 1579 C C . TRP A 1 189 ? -2.109 9.981 -2.668 1.00 93.88 189 TRP A C 1
ATOM 1581 O O . TRP A 1 189 ? -2.834 10.460 -1.795 1.00 93.88 189 TRP A O 1
ATOM 1591 N N . HIS A 1 190 ? -1.980 8.655 -2.800 1.00 92.75 190 HIS A N 1
ATOM 1592 C CA . HIS A 1 190 ? -2.604 7.721 -1.854 1.00 92.75 190 HIS A CA 1
ATOM 1593 C C . HIS A 1 190 ? -2.064 7.884 -0.440 1.00 92.75 190 HIS A C 1
ATOM 1595 O O . HIS A 1 190 ? -2.843 7.830 0.516 1.00 92.75 190 HIS A O 1
ATOM 1601 N N . PHE A 1 191 ? -0.757 8.094 -0.294 1.00 89.31 191 PHE A N 1
ATOM 1602 C CA . PHE A 1 191 ? -0.157 8.361 1.006 1.00 89.31 191 PHE A CA 1
ATOM 1603 C C . PHE A 1 191 ? -0.702 9.665 1.606 1.00 89.31 191 PHE A C 1
ATOM 1605 O O . PHE A 1 191 ? -1.103 9.692 2.772 1.00 89.31 191 PHE A O 1
ATOM 1612 N N . VAL A 1 192 ? -0.827 10.720 0.795 1.00 92.12 192 VAL A N 1
ATOM 1613 C CA . VAL A 1 192 ? -1.447 11.987 1.212 1.00 92.12 192 VAL A CA 1
ATOM 1614 C C . VAL A 1 192 ? -2.908 11.785 1.627 1.00 92.12 192 VAL A C 1
ATOM 1616 O O . VAL A 1 192 ? -3.293 12.240 2.705 1.00 92.12 192 VAL A O 1
ATOM 1619 N N . ILE A 1 193 ? -3.718 11.055 0.846 1.00 93.62 193 ILE A N 1
ATOM 1620 C CA . ILE A 1 193 ? -5.108 10.732 1.215 1.00 93.62 193 ILE A CA 1
ATOM 1621 C C . ILE A 1 193 ? -5.151 9.988 2.550 1.00 93.62 193 ILE A C 1
ATOM 1623 O O . ILE A 1 193 ? -5.979 10.313 3.401 1.00 93.62 193 ILE A O 1
ATOM 1627 N N . LEU A 1 194 ? -4.282 8.993 2.746 1.00 90.62 194 LEU A N 1
ATOM 1628 C CA . LEU A 1 194 ? -4.218 8.222 3.985 1.00 90.62 194 LEU A CA 1
ATOM 1629 C C . LEU A 1 194 ? -3.941 9.144 5.180 1.00 90.62 194 LEU A C 1
ATOM 1631 O O . LEU A 1 194 ? -4.626 9.057 6.200 1.00 90.62 194 LEU A O 1
ATOM 1635 N N . CYS A 1 195 ? -2.985 10.063 5.045 1.00 90.06 195 CYS A N 1
ATOM 1636 C CA . CYS A 1 195 ? -2.666 11.054 6.069 1.00 90.06 195 CYS A CA 1
ATOM 1637 C C . CYS A 1 195 ? -3.841 12.002 6.340 1.00 90.06 195 CYS A C 1
ATOM 1639 O O . CYS A 1 195 ? -4.222 12.177 7.497 1.00 90.06 195 CYS A O 1
ATOM 1641 N N . ILE A 1 196 ? -4.470 12.556 5.298 1.00 90.81 196 ILE A N 1
ATOM 1642 C CA . ILE A 1 196 ? -5.647 13.431 5.426 1.00 90.81 196 ILE A CA 1
ATOM 1643 C C . ILE A 1 196 ? -6.792 12.694 6.120 1.00 90.81 196 ILE A C 1
ATOM 1645 O O . ILE A 1 196 ? -7.405 13.236 7.039 1.00 90.81 196 ILE A O 1
ATOM 1649 N N . GLU A 1 197 ? -7.066 11.449 5.727 1.00 90.38 197 GLU A N 1
ATOM 1650 C CA . GLU A 1 197 ? -8.082 10.616 6.360 1.00 90.38 197 GLU A CA 1
ATOM 1651 C C . GLU A 1 197 ? -7.782 10.450 7.855 1.00 90.38 197 GLU A C 1
ATOM 1653 O O . GLU A 1 197 ? -8.657 10.677 8.691 1.00 90.38 197 GLU A O 1
ATOM 1658 N N . ARG A 1 198 ? -6.547 10.085 8.214 1.00 89.00 198 ARG A N 1
ATOM 1659 C CA . ARG A 1 198 ? -6.151 9.899 9.616 1.00 89.00 198 ARG A CA 1
ATOM 1660 C C . ARG A 1 198 ? -6.257 11.191 10.418 1.00 89.00 198 ARG A C 1
ATOM 1662 O O . ARG A 1 198 ? -6.848 11.168 11.497 1.00 89.00 198 ARG A O 1
ATOM 1669 N N . CYS A 1 199 ? -5.772 12.306 9.881 1.00 89.19 199 CYS A N 1
ATOM 1670 C CA . CYS A 1 199 ? -5.904 13.621 10.501 1.00 89.19 199 CYS A CA 1
ATOM 1671 C C . CYS A 1 199 ? -7.377 13.995 10.705 1.00 89.19 199 CYS A C 1
ATOM 1673 O O . CYS A 1 199 ? -7.765 14.393 11.801 1.00 89.19 199 CYS A O 1
ATOM 1675 N N . TYR A 1 200 ? -8.229 13.794 9.696 1.00 90.50 200 TYR A N 1
ATOM 1676 C CA . TYR A 1 200 ? -9.662 14.076 9.788 1.00 90.50 200 TYR A CA 1
ATOM 1677 C C . TYR A 1 200 ? -10.343 13.261 10.893 1.00 90.50 200 TYR A C 1
ATOM 1679 O O . TYR A 1 200 ? -11.175 13.781 11.637 1.00 90.50 200 TYR A O 1
ATOM 1687 N N . ILE A 1 201 ? -9.990 11.981 11.017 1.00 86.19 201 ILE A N 1
ATOM 1688 C CA . ILE A 1 201 ? -10.536 11.089 12.045 1.00 86.19 201 ILE A CA 1
ATOM 1689 C C . ILE A 1 201 ? -10.157 11.560 13.446 1.00 86.19 201 ILE A C 1
ATOM 1691 O O . ILE A 1 201 ? -11.013 11.571 14.331 1.00 86.19 201 ILE A O 1
ATOM 1695 N N . ILE A 1 202 ? -8.893 11.943 13.630 1.00 82.75 202 ILE A N 1
ATOM 1696 C CA . ILE A 1 202 ? -8.361 12.420 14.909 1.00 82.75 202 ILE A CA 1
ATOM 1697 C C . ILE A 1 202 ? -9.006 13.756 15.293 1.00 82.75 202 ILE A C 1
ATOM 1699 O O . ILE A 1 202 ? -9.428 13.920 16.435 1.00 82.75 202 ILE A O 1
ATOM 1703 N N . LEU A 1 203 ? -9.136 14.687 14.343 1.00 88.81 203 LEU A N 1
ATOM 1704 C CA . LEU A 1 203 ? -9.718 16.011 14.579 1.00 88.81 203 LEU A CA 1
ATOM 1705 C C . LEU A 1 203 ? -11.234 15.964 14.813 1.00 88.81 203 LEU A C 1
ATOM 1707 O O . LEU A 1 203 ? -11.771 16.759 15.582 1.00 88.81 203 LEU A O 1
ATOM 1711 N N . TYR A 1 204 ? -11.943 15.037 14.164 1.00 91.00 204 TYR A N 1
ATOM 1712 C CA . TYR A 1 204 ? -13.404 14.973 14.203 1.00 91.00 204 TYR A CA 1
ATOM 1713 C C . TYR A 1 204 ? -13.935 13.580 14.573 1.00 91.00 204 TYR A C 1
ATOM 1715 O O . TYR A 1 204 ? -14.672 12.981 13.782 1.00 91.00 204 TYR A O 1
ATOM 1723 N N . PRO A 1 205 ? -13.662 13.058 15.783 1.00 86.62 205 PRO A N 1
ATOM 1724 C CA . PRO A 1 205 ? -14.040 11.695 16.166 1.00 86.62 205 PRO A CA 1
ATOM 1725 C C . PRO A 1 205 ? -15.561 11.468 16.202 1.00 86.62 205 PRO A C 1
ATOM 1727 O O . PRO A 1 205 ? -16.023 10.350 15.992 1.00 86.62 205 PRO A O 1
ATOM 1730 N N . ARG A 1 206 ? -16.356 12.528 16.421 1.00 87.12 206 ARG A N 1
ATOM 1731 C CA . ARG A 1 206 ? -17.828 12.462 16.526 1.00 87.12 206 ARG A CA 1
ATOM 1732 C C . ARG A 1 206 ? -18.580 12.667 15.206 1.00 87.12 206 ARG A C 1
ATOM 1734 O O . ARG A 1 206 ? -19.803 12.563 15.192 1.00 87.12 206 ARG A O 1
ATOM 1741 N N . LYS A 1 207 ? -17.904 12.985 14.096 1.00 84.88 207 LYS A N 1
ATOM 1742 C CA . LYS A 1 207 ? -18.594 13.130 12.801 1.00 84.88 207 LYS A CA 1
ATOM 1743 C C . LYS A 1 207 ? -19.080 11.771 12.297 1.00 84.88 207 LYS A C 1
ATOM 1745 O O . LYS A 1 207 ? -18.450 10.751 12.557 1.00 84.88 207 LYS A O 1
ATOM 1750 N N . TYR A 1 208 ? -20.167 11.760 11.520 1.00 83.75 208 TYR A N 1
ATOM 1751 C CA . TYR A 1 208 ? -20.776 10.528 10.998 1.00 83.75 208 TYR A CA 1
ATOM 1752 C C . TYR A 1 208 ? -19.772 9.632 10.256 1.00 83.75 208 TYR A C 1
ATOM 1754 O O . TYR A 1 208 ? -19.729 8.427 10.490 1.00 83.75 208 TYR A O 1
ATOM 1762 N N . TYR A 1 209 ? -18.906 10.230 9.430 1.00 83.75 209 TYR A N 1
ATOM 1763 C CA . TYR A 1 209 ? -17.814 9.512 8.766 1.00 83.75 209 TYR A CA 1
ATOM 1764 C C . TYR A 1 209 ? -16.852 8.847 9.758 1.00 83.75 209 TYR A C 1
ATOM 1766 O O . TYR A 1 209 ? -16.407 7.724 9.543 1.00 83.75 209 TYR A O 1
ATOM 1774 N N . SER A 1 210 ? -16.546 9.529 10.862 1.00 80.88 210 SER A N 1
ATOM 1775 C CA . SER A 1 210 ? -15.631 9.027 11.883 1.00 80.88 210 SER A CA 1
ATOM 1776 C C . SER A 1 210 ? -16.235 7.933 12.760 1.00 80.88 210 SER A C 1
ATOM 1778 O O . SER A 1 210 ? -15.528 7.039 13.216 1.00 80.88 210 SER A O 1
ATOM 1780 N N . ILE A 1 211 ? -17.543 7.965 12.974 1.00 79.56 211 ILE A N 1
ATOM 1781 C CA . ILE A 1 211 ? -18.237 6.934 13.746 1.00 79.56 211 ILE A CA 1
ATOM 1782 C C . ILE A 1 211 ? -18.4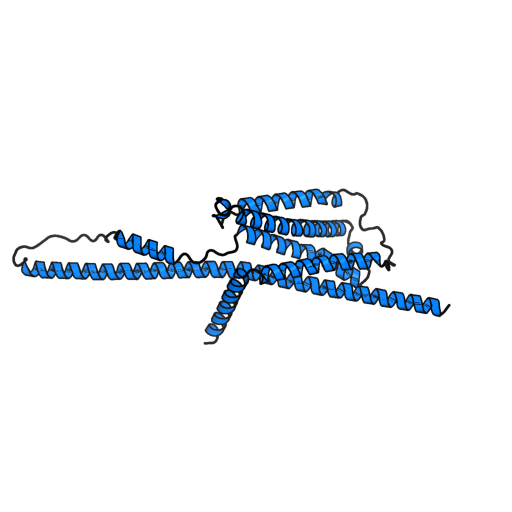63 5.687 12.882 1.00 79.56 211 ILE A C 1
ATOM 1784 O O . ILE A 1 211 ? -18.329 4.557 13.353 1.00 79.56 211 ILE A O 1
ATOM 1788 N N . ASN A 1 212 ? -18.796 5.870 11.601 1.00 83.69 212 ASN A N 1
ATOM 1789 C CA . ASN A 1 212 ? -19.142 4.767 10.719 1.00 83.69 212 ASN A CA 1
ATOM 1790 C C . ASN A 1 212 ? -17.922 4.203 9.970 1.00 83.69 212 ASN A C 1
ATOM 1792 O O . ASN A 1 212 ? -17.627 4.588 8.839 1.00 83.69 212 ASN A O 1
ATOM 1796 N N . ASN A 1 213 ? -17.288 3.180 10.550 1.00 80.62 213 ASN A N 1
ATOM 1797 C CA . ASN A 1 213 ? -16.147 2.468 9.952 1.00 80.62 213 ASN A CA 1
ATOM 1798 C C . ASN A 1 213 ? -16.452 1.746 8.620 1.00 80.62 213 ASN A C 1
ATOM 1800 O O . ASN A 1 213 ? -15.529 1.226 7.987 1.00 80.62 213 ASN A O 1
ATOM 1804 N N . THR A 1 214 ? -17.723 1.675 8.202 1.00 84.69 214 THR A N 1
ATOM 1805 C CA . THR A 1 214 ? -18.140 1.061 6.929 1.00 84.69 214 THR A CA 1
ATOM 1806 C C . THR A 1 214 ? -18.306 2.062 5.787 1.00 84.69 214 THR A C 1
ATOM 1808 O O . THR A 1 214 ? -18.505 1.647 4.645 1.00 84.69 214 THR A O 1
ATOM 1811 N N . LEU A 1 215 ? -18.220 3.371 6.057 1.00 87.12 215 LEU A N 1
ATOM 1812 C CA . LEU A 1 215 ? -18.424 4.382 5.027 1.00 87.12 215 LEU A CA 1
ATOM 1813 C C . LEU A 1 215 ? -17.179 4.513 4.142 1.00 87.12 215 LEU A C 1
ATOM 1815 O O . LEU A 1 215 ? -16.144 5.008 4.567 1.00 87.12 215 LEU A O 1
ATOM 1819 N N . ILE A 1 216 ? -17.302 4.081 2.890 1.00 90.81 216 ILE A N 1
ATOM 1820 C CA . ILE A 1 216 ? -16.200 4.076 1.912 1.00 90.81 216 ILE A CA 1
ATOM 1821 C C . ILE A 1 216 ? -16.275 5.281 0.963 1.00 90.81 216 ILE A C 1
ATOM 1823 O O . ILE A 1 216 ? -15.260 5.705 0.415 1.00 90.81 216 ILE A O 1
ATOM 1827 N N . LYS A 1 217 ? -17.478 5.848 0.773 1.00 92.56 217 LYS A N 1
ATOM 1828 C CA . LYS A 1 217 ? -17.771 6.826 -0.289 1.00 92.56 217 LYS A CA 1
ATOM 1829 C C . LYS A 1 217 ? -16.777 8.000 -0.352 1.00 92.56 217 LYS A C 1
ATOM 1831 O O . LYS A 1 217 ? -16.270 8.233 -1.443 1.00 92.56 217 LYS A O 1
ATOM 1836 N N . PRO A 1 218 ? -16.442 8.707 0.749 1.00 90.06 218 PRO A N 1
ATOM 1837 C CA . PRO A 1 218 ? -15.529 9.852 0.673 1.00 90.06 218 PRO A CA 1
ATOM 1838 C C . PRO A 1 218 ? -14.123 9.469 0.200 1.00 90.06 218 PRO A C 1
ATOM 1840 O O . PRO A 1 218 ? -13.568 10.137 -0.665 1.00 90.06 218 PRO A O 1
ATOM 1843 N N . ALA A 1 219 ? -13.574 8.364 0.714 1.00 91.06 219 ALA A N 1
ATOM 1844 C CA . ALA A 1 219 ? -12.262 7.870 0.303 1.00 91.06 219 ALA A CA 1
ATOM 1845 C C . ALA A 1 219 ? -12.243 7.464 -1.176 1.00 91.06 219 ALA A C 1
ATOM 1847 O O . ALA A 1 219 ? -11.321 7.820 -1.900 1.00 91.06 219 ALA A O 1
ATOM 1848 N N . LEU A 1 220 ? -13.289 6.777 -1.642 1.00 93.19 220 LEU A N 1
ATOM 1849 C CA . LEU A 1 220 ? -13.404 6.358 -3.038 1.00 93.19 220 LEU A CA 1
ATOM 1850 C C . LEU A 1 220 ? -13.526 7.552 -3.996 1.00 93.19 220 LEU A C 1
ATOM 1852 O O . LEU A 1 220 ? -12.894 7.546 -5.046 1.00 93.19 220 LEU A O 1
ATOM 1856 N N . ILE A 1 221 ? -14.269 8.596 -3.618 1.00 95.12 221 ILE A N 1
ATOM 1857 C CA . ILE A 1 221 ? -14.347 9.842 -4.396 1.00 95.12 221 ILE A CA 1
ATOM 1858 C C . ILE A 1 221 ? -12.969 10.513 -4.484 1.00 95.12 221 ILE A C 1
ATOM 1860 O O . ILE A 1 221 ? -12.554 10.879 -5.579 1.00 95.12 221 ILE A O 1
ATOM 1864 N N . MET A 1 222 ? -12.236 10.630 -3.367 1.00 93.75 222 MET A N 1
ATOM 1865 C CA . MET A 1 222 ? -10.882 11.208 -3.371 1.00 93.75 222 MET A CA 1
ATOM 1866 C C . MET A 1 222 ? -9.921 10.421 -4.267 1.00 93.75 222 MET A C 1
ATOM 1868 O O . MET A 1 222 ? -9.198 11.024 -5.056 1.00 93.75 222 MET A O 1
ATOM 1872 N N . ILE A 1 223 ? -9.950 9.085 -4.186 1.00 93.88 223 ILE A N 1
ATOM 1873 C CA . ILE A 1 223 ? -9.144 8.209 -5.046 1.00 93.88 223 ILE A CA 1
ATOM 1874 C C . ILE A 1 223 ? -9.477 8.465 -6.520 1.00 93.88 223 ILE A C 1
ATOM 1876 O O . ILE A 1 223 ? -8.573 8.722 -7.305 1.00 93.88 223 ILE A O 1
ATOM 1880 N N . ILE A 1 224 ? -10.758 8.455 -6.903 1.00 96.06 224 ILE A N 1
ATOM 1881 C CA . ILE A 1 224 ? -11.169 8.676 -8.299 1.00 96.06 224 ILE A CA 1
ATOM 1882 C C . ILE A 1 224 ? -10.698 10.041 -8.811 1.00 96.06 224 ILE A C 1
ATOM 1884 O O . ILE A 1 224 ? -10.163 10.123 -9.913 1.00 96.06 224 ILE A O 1
ATOM 1888 N N . ILE A 1 225 ? -10.866 11.102 -8.016 1.00 96.38 225 ILE A N 1
ATOM 1889 C CA . ILE A 1 225 ? -10.431 12.454 -8.392 1.00 96.38 225 ILE A CA 1
ATOM 1890 C C . ILE A 1 225 ? -8.922 12.485 -8.642 1.00 96.38 225 ILE A C 1
ATOM 1892 O O . ILE A 1 225 ? -8.489 13.018 -9.659 1.00 96.38 225 ILE A O 1
ATOM 1896 N N . ILE A 1 226 ? -8.129 11.876 -7.760 1.00 94.88 226 ILE A N 1
ATOM 1897 C CA . ILE A 1 226 ? -6.673 11.810 -7.918 1.00 94.88 226 ILE A CA 1
ATOM 1898 C C . ILE A 1 226 ? -6.287 11.044 -9.179 1.00 94.88 226 ILE A C 1
ATOM 1900 O O . ILE A 1 226 ? -5.447 11.520 -9.930 1.00 94.88 226 ILE A O 1
ATOM 1904 N N . TYR A 1 227 ? -6.937 9.915 -9.467 1.00 95.19 227 TYR A N 1
ATOM 1905 C CA . TYR A 1 227 ? -6.674 9.166 -10.697 1.00 95.19 227 TYR A CA 1
ATOM 1906 C C . TYR A 1 227 ? -6.960 10.012 -11.936 1.00 95.19 227 TYR A C 1
ATOM 1908 O O . TYR A 1 227 ? -6.147 10.040 -12.855 1.00 95.19 227 TYR A O 1
ATOM 1916 N N . ILE A 1 228 ? -8.088 10.726 -11.957 1.00 96.88 228 ILE A N 1
ATOM 1917 C CA . ILE A 1 228 ? -8.442 11.610 -13.071 1.00 96.88 228 ILE A CA 1
ATOM 1918 C C . ILE A 1 228 ? -7.387 12.709 -13.229 1.00 96.88 228 ILE A C 1
ATOM 1920 O O . ILE A 1 228 ? -6.900 12.913 -14.337 1.00 96.88 228 ILE A O 1
ATOM 1924 N N . ILE A 1 229 ? -6.999 13.382 -12.142 1.00 95.88 229 ILE A N 1
ATOM 1925 C CA . ILE A 1 229 ? -5.993 14.451 -12.181 1.00 95.88 229 ILE A CA 1
ATOM 1926 C C . ILE A 1 229 ? -4.645 13.907 -12.661 1.00 95.88 229 ILE A C 1
ATOM 1928 O O . ILE A 1 229 ? -4.066 14.488 -13.571 1.00 95.88 229 ILE A O 1
ATOM 1932 N N . SER A 1 230 ? -4.167 12.784 -12.120 1.00 94.62 230 SER A N 1
ATOM 1933 C CA . SER A 1 230 ? -2.899 12.167 -12.529 1.00 94.62 230 SER A CA 1
ATOM 1934 C C . SER A 1 230 ? -2.918 11.716 -13.991 1.00 94.62 230 SER A C 1
ATOM 1936 O O . SER A 1 230 ? -1.938 11.919 -14.703 1.00 94.62 230 SER A O 1
ATOM 1938 N N . ILE A 1 231 ? -4.028 11.151 -14.477 1.00 95.12 231 ILE A N 1
ATOM 1939 C CA . ILE A 1 231 ? -4.171 10.764 -15.889 1.00 95.12 231 ILE A CA 1
ATOM 1940 C C . ILE A 1 231 ? -4.160 12.002 -16.790 1.00 95.12 231 ILE A C 1
ATOM 1942 O O . ILE A 1 231 ? -3.423 12.028 -17.773 1.00 95.12 231 ILE A O 1
ATOM 1946 N N . LEU A 1 232 ? -4.941 13.034 -16.456 1.00 95.56 232 LEU A N 1
ATOM 1947 C CA . LEU A 1 232 ? -4.993 14.278 -17.228 1.00 95.56 232 LEU A CA 1
ATOM 1948 C C . LEU A 1 232 ? -3.647 15.007 -17.221 1.00 95.56 232 LEU A C 1
ATOM 1950 O O . LEU A 1 232 ? -3.220 15.496 -18.262 1.00 95.56 232 LEU A O 1
ATOM 1954 N N . ALA A 1 233 ? -2.955 15.035 -16.082 1.00 94.00 233 ALA A N 1
ATOM 1955 C CA . ALA A 1 233 ? -1.642 15.653 -15.953 1.00 94.00 233 ALA A CA 1
ATOM 1956 C C . ALA A 1 233 ? -0.583 14.957 -16.813 1.00 94.00 233 ALA A C 1
ATOM 1958 O O . ALA A 1 233 ? 0.335 15.624 -17.263 1.00 94.00 233 ALA A O 1
ATOM 1959 N N . ASN A 1 234 ? -0.724 13.654 -17.077 1.00 92.62 234 ASN A N 1
ATOM 1960 C CA . ASN A 1 234 ? 0.244 12.862 -17.839 1.00 92.62 234 ASN A CA 1
ATOM 1961 C C . ASN A 1 234 ? -0.191 12.572 -19.289 1.00 92.62 234 ASN A C 1
ATOM 1963 O O . ASN A 1 234 ? 0.568 11.972 -20.053 1.00 92.62 234 ASN A O 1
ATOM 1967 N N . ILE A 1 235 ? -1.382 13.012 -19.714 1.00 93.06 235 ILE A N 1
ATOM 1968 C CA . ILE A 1 235 ? -1.905 12.732 -21.063 1.00 93.06 235 ILE A CA 1
ATOM 1969 C C . ILE A 1 235 ? -1.049 13.358 -22.174 1.00 93.06 235 ILE A C 1
ATOM 1971 O O . ILE A 1 235 ? -0.995 12.832 -23.286 1.00 93.06 235 ILE A O 1
ATOM 1975 N N . PHE A 1 236 ? -0.326 14.445 -21.872 1.00 89.19 236 PHE A N 1
ATOM 1976 C CA . PHE A 1 236 ? 0.547 15.133 -22.829 1.00 89.19 236 PHE A CA 1
ATOM 1977 C C . PHE A 1 236 ? 1.648 14.222 -23.396 1.00 89.19 236 PHE A C 1
ATOM 1979 O O . PHE A 1 236 ? 2.088 14.434 -24.527 1.00 89.19 236 PHE A O 1
ATOM 1986 N N . LEU A 1 237 ? 2.041 13.168 -22.666 1.00 87.12 237 LEU A N 1
ATOM 1987 C CA . LEU A 1 237 ? 3.023 12.174 -23.116 1.00 87.12 237 LEU A CA 1
ATOM 1988 C C . LEU A 1 237 ? 2.578 11.432 -24.391 1.00 87.12 237 LEU A C 1
ATOM 1990 O O . LEU A 1 237 ? 3.415 10.956 -25.165 1.00 87.12 237 LEU A O 1
ATOM 1994 N N . PHE A 1 238 ? 1.268 11.365 -24.644 1.00 89.31 238 PHE A N 1
ATOM 1995 C CA . PHE A 1 238 ? 0.705 10.765 -25.855 1.00 89.31 238 PHE A CA 1
ATOM 1996 C C . PHE A 1 238 ? 0.465 11.762 -26.990 1.00 89.31 238 PHE A C 1
ATOM 1998 O O . PHE A 1 238 ? 0.336 11.336 -28.132 1.00 89.31 238 PHE A O 1
ATOM 2005 N N . ILE A 1 239 ? 0.414 13.065 -26.701 1.00 88.69 239 ILE A N 1
ATOM 2006 C CA . ILE A 1 239 ? 0.096 14.100 -27.698 1.00 88.69 239 ILE A CA 1
ATOM 2007 C C . ILE A 1 239 ? 1.332 14.479 -28.525 1.00 88.69 239 ILE A C 1
ATOM 2009 O O . ILE A 1 2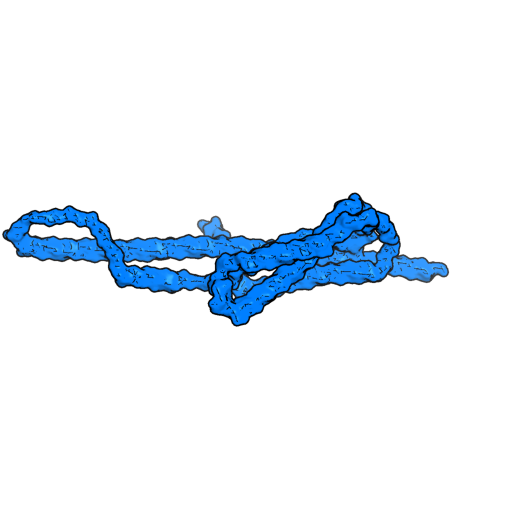39 ? 1.199 14.865 -29.683 1.00 88.69 239 ILE A O 1
ATOM 2013 N N . SER A 1 240 ? 2.539 14.377 -27.956 1.00 83.06 240 SER A N 1
ATOM 2014 C CA . SER A 1 240 ? 3.757 14.778 -28.670 1.00 83.06 240 SER A CA 1
ATOM 2015 C C . SER A 1 240 ? 3.992 13.925 -29.923 1.00 83.06 240 SER A C 1
ATOM 2017 O O . SER A 1 240 ? 4.139 12.707 -29.824 1.00 83.06 240 SER A O 1
ATOM 2019 N N . ASN A 1 241 ? 4.093 14.560 -31.093 1.00 81.06 241 ASN A N 1
ATOM 2020 C CA . ASN A 1 241 ? 4.448 13.887 -32.350 1.00 81.06 241 ASN A CA 1
ATOM 2021 C C . ASN A 1 241 ? 5.938 13.527 -32.430 1.00 81.06 241 ASN A C 1
ATOM 2023 O O . ASN A 1 241 ? 6.339 12.733 -33.279 1.00 81.06 241 ASN A O 1
ATOM 2027 N N . GLU A 1 242 ? 6.769 14.105 -31.562 1.00 82.19 242 GLU A N 1
ATOM 2028 C CA . GLU A 1 242 ? 8.198 13.819 -31.543 1.00 82.19 242 GLU A CA 1
ATOM 2029 C C . GLU A 1 242 ? 8.452 12.443 -30.951 1.00 82.19 242 GLU A C 1
ATOM 2031 O O . GLU A 1 242 ? 7.850 12.059 -29.948 1.00 82.19 242 GLU A O 1
ATOM 2036 N N . SER A 1 243 ? 9.361 11.694 -31.566 1.00 78.19 243 SER A N 1
ATOM 2037 C CA . SER A 1 243 ? 9.763 10.384 -31.083 1.00 78.19 243 SER A CA 1
ATOM 2038 C C . SER A 1 243 ? 10.534 10.519 -29.768 1.00 78.19 243 SER A C 1
ATOM 2040 O O . SER A 1 243 ? 11.730 10.821 -29.765 1.00 78.19 243 SER A O 1
ATOM 2042 N N . ILE A 1 244 ? 9.848 10.286 -28.652 1.00 74.50 244 ILE A N 1
ATOM 2043 C CA . ILE A 1 244 ? 10.401 10.435 -27.300 1.00 74.50 244 ILE A CA 1
ATOM 2044 C C . ILE A 1 244 ? 11.551 9.442 -27.079 1.00 74.50 244 ILE A C 1
ATOM 2046 O O . ILE A 1 244 ? 12.502 9.743 -26.359 1.00 74.50 244 ILE A O 1
ATOM 2050 N N . CYS A 1 245 ? 11.491 8.269 -27.719 1.00 74.38 245 CYS A N 1
ATOM 2051 C CA . CYS A 1 245 ? 12.409 7.169 -27.434 1.00 74.38 245 CYS A CA 1
ATOM 2052 C C . CYS A 1 245 ? 13.410 6.873 -28.557 1.00 74.38 245 CYS A C 1
ATOM 2054 O O . CYS A 1 245 ? 14.298 6.053 -28.359 1.00 74.38 245 CYS A O 1
ATOM 2056 N N . PHE A 1 246 ? 13.321 7.534 -29.717 1.00 66.88 246 PHE A N 1
ATOM 2057 C CA . PHE A 1 246 ? 14.273 7.316 -30.821 1.00 66.88 246 PHE A CA 1
ATOM 2058 C C . PHE A 1 246 ? 15.570 8.108 -30.700 1.00 66.88 246 PHE A C 1
ATOM 2060 O O . PHE A 1 246 ? 16.526 7.807 -31.421 1.00 66.88 246 PHE A O 1
ATOM 2067 N N . ILE A 1 247 ? 15.631 9.115 -29.823 1.00 62.03 247 ILE A N 1
ATOM 2068 C CA . ILE A 1 247 ? 16.881 9.832 -29.593 1.00 62.03 247 ILE A CA 1
ATOM 2069 C C . ILE A 1 247 ? 17.879 8.792 -29.090 1.00 62.03 247 ILE A C 1
ATOM 2071 O O . ILE A 1 247 ? 17.709 8.231 -28.008 1.00 62.03 247 ILE A O 1
ATOM 2075 N N . LYS A 1 248 ? 18.901 8.498 -29.909 1.00 55.81 248 LYS A N 1
ATOM 2076 C CA . LYS A 1 248 ? 20.063 7.708 -29.504 1.00 55.81 248 LYS A CA 1
ATOM 2077 C C . LYS A 1 248 ? 20.662 8.420 -28.298 1.00 55.81 248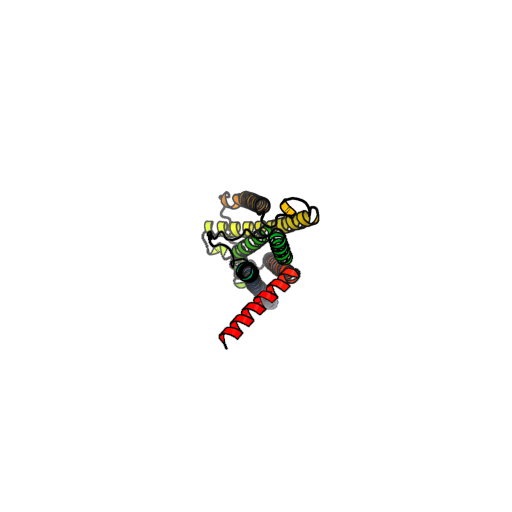 LYS A C 1
ATOM 2079 O O . LYS A 1 248 ? 21.504 9.299 -28.464 1.00 55.81 248 LYS A O 1
ATOM 2084 N N . PHE A 1 249 ? 20.242 8.038 -27.094 1.00 54.59 249 PHE A N 1
ATOM 2085 C CA . PHE A 1 249 ? 21.013 8.302 -25.894 1.00 54.59 249 PHE A CA 1
ATOM 2086 C C . PHE A 1 249 ? 22.417 7.797 -26.218 1.00 54.59 249 PHE A C 1
ATOM 2088 O O . PHE A 1 249 ? 22.547 6.638 -26.641 1.00 54.59 249 PHE A O 1
ATOM 2095 N N . PRO A 1 250 ? 23.440 8.669 -26.206 1.00 51.88 250 PRO A N 1
ATOM 2096 C CA . PRO A 1 250 ? 24.761 8.279 -26.648 1.00 51.88 250 PRO A CA 1
ATOM 2097 C C . PRO A 1 250 ? 25.142 7.027 -25.868 1.00 51.88 250 PRO A C 1
ATOM 2099 O O . PRO A 1 250 ? 25.184 7.032 -24.646 1.00 51.88 250 PRO A O 1
ATOM 2102 N N . LYS A 1 251 ? 25.390 5.924 -26.586 1.00 54.03 251 LYS A N 1
ATOM 2103 C CA . LYS A 1 251 ? 25.721 4.609 -26.006 1.00 54.03 251 LYS A CA 1
ATOM 2104 C C . LYS A 1 251 ? 26.875 4.698 -24.997 1.00 54.03 251 LYS A C 1
ATOM 2106 O O . LYS A 1 251 ? 27.008 3.864 -24.112 1.00 54.03 251 LYS A O 1
ATOM 2111 N N . ASN A 1 252 ? 27.685 5.747 -25.123 1.00 52.81 252 ASN A N 1
ATOM 2112 C CA . ASN A 1 252 ? 28.686 6.165 -24.159 1.00 52.81 252 ASN A CA 1
ATOM 2113 C C . ASN A 1 252 ? 28.075 7.028 -23.037 1.00 52.81 252 ASN A C 1
ATOM 2115 O O . ASN A 1 252 ? 28.601 8.093 -22.717 1.00 52.81 252 ASN A O 1
ATOM 2119 N N . ASN A 1 253 ? 26.972 6.567 -22.441 1.00 53.38 253 ASN A N 1
ATOM 2120 C CA . ASN A 1 253 ? 26.274 7.213 -21.328 1.00 53.38 253 ASN A CA 1
ATOM 2121 C C . ASN A 1 253 ? 27.059 7.027 -20.018 1.00 53.38 253 ASN A C 1
ATOM 2123 O O . ASN A 1 253 ? 26.488 6.832 -18.956 1.00 53.38 253 ASN A O 1
ATOM 2127 N N . ASN A 1 254 ? 28.393 7.118 -20.079 1.00 60.72 254 ASN A N 1
ATOM 2128 C CA . ASN A 1 254 ? 29.292 7.096 -18.926 1.00 60.72 254 ASN A CA 1
ATOM 2129 C C . ASN A 1 254 ? 29.192 8.385 -18.091 1.00 60.72 254 ASN A C 1
ATOM 2131 O O . ASN A 1 254 ? 30.121 8.745 -17.367 1.00 60.72 254 ASN A O 1
ATOM 2135 N N . ASN A 1 255 ? 28.080 9.111 -18.211 1.00 73.00 255 ASN A N 1
ATOM 2136 C CA . ASN A 1 255 ? 27.864 10.341 -17.493 1.00 73.00 255 ASN A CA 1
ATOM 2137 C C . ASN A 1 255 ? 27.461 9.987 -16.063 1.00 73.00 255 ASN A C 1
ATOM 2139 O O . ASN A 1 255 ? 26.499 9.256 -15.823 1.00 73.00 255 ASN A O 1
ATOM 2143 N N . TRP A 1 256 ? 28.216 10.496 -15.094 1.00 80.06 256 TRP A N 1
ATOM 2144 C CA . TRP A 1 256 ? 27.944 10.282 -13.673 1.00 80.06 256 TRP A CA 1
ATOM 2145 C C . TRP A 1 256 ? 26.530 10.720 -13.272 1.00 80.06 256 TRP A C 1
ATOM 2147 O O . TRP A 1 256 ? 25.933 10.109 -12.388 1.00 80.06 256 TRP A O 1
ATOM 2157 N N . ASN A 1 257 ? 25.978 11.714 -13.971 1.00 84.00 257 ASN A N 1
ATOM 2158 C CA . ASN A 1 257 ? 24.630 12.228 -13.743 1.00 84.00 257 ASN A CA 1
ATOM 2159 C C . ASN A 1 257 ? 23.542 11.170 -13.972 1.00 84.00 257 ASN A C 1
ATOM 2161 O O . ASN A 1 257 ? 22.590 11.122 -13.200 1.00 84.00 257 ASN A O 1
ATOM 2165 N N . ASP A 1 258 ? 23.697 10.286 -14.961 1.00 82.38 258 ASP A N 1
ATOM 2166 C CA . ASP A 1 258 ? 22.691 9.256 -15.259 1.00 82.38 258 ASP A CA 1
ATOM 2167 C C . ASP A 1 258 ? 22.681 8.171 -14.179 1.00 82.38 258 ASP A C 1
ATOM 2169 O O . ASP A 1 258 ? 21.626 7.736 -13.719 1.00 82.38 258 ASP A O 1
ATOM 2173 N N . ASN A 1 259 ? 23.867 7.769 -13.713 1.00 84.44 259 ASN A N 1
ATOM 2174 C CA . ASN A 1 259 ? 23.989 6.854 -12.580 1.00 84.44 259 ASN A CA 1
ATOM 2175 C C . ASN A 1 259 ? 23.431 7.470 -11.300 1.00 84.44 259 ASN A C 1
ATOM 2177 O O . ASN A 1 259 ? 22.768 6.774 -10.536 1.00 84.44 259 ASN A O 1
ATOM 2181 N N . LEU A 1 260 ? 23.700 8.757 -11.066 1.00 88.75 260 LEU A N 1
ATOM 2182 C CA . LEU A 1 260 ? 23.176 9.474 -9.912 1.00 88.75 260 LEU A CA 1
ATOM 2183 C C . LEU A 1 260 ? 21.647 9.540 -9.964 1.00 88.75 260 LEU A C 1
ATOM 2185 O O . LEU A 1 260 ? 21.000 9.247 -8.965 1.00 88.75 260 LEU A O 1
ATOM 2189 N N . PHE A 1 261 ? 21.074 9.849 -11.128 1.00 88.25 261 PHE A N 1
ATOM 2190 C CA . PHE A 1 261 ? 19.630 9.835 -11.341 1.00 88.25 261 PHE A CA 1
ATOM 2191 C C . PHE A 1 261 ? 19.037 8.446 -11.068 1.00 88.25 261 PHE A C 1
ATOM 2193 O O . PHE A 1 261 ? 18.145 8.322 -10.233 1.00 88.25 261 PHE A O 1
ATOM 2200 N N . ASN A 1 262 ? 19.588 7.391 -11.679 1.00 87.94 262 ASN A N 1
ATOM 2201 C CA . ASN A 1 262 ? 19.130 6.014 -11.466 1.00 87.94 262 ASN A CA 1
ATOM 2202 C C . ASN A 1 262 ? 19.220 5.601 -9.991 1.00 87.94 262 ASN A C 1
ATOM 2204 O O . ASN A 1 262 ? 18.296 4.984 -9.462 1.00 87.94 262 ASN A O 1
ATOM 2208 N N . LEU A 1 263 ? 20.317 5.959 -9.316 1.00 91.50 263 LEU A N 1
ATOM 2209 C CA . LEU A 1 263 ? 20.504 5.690 -7.895 1.00 91.50 263 LEU A CA 1
ATOM 2210 C C . LEU A 1 263 ? 19.451 6.417 -7.054 1.00 91.50 263 LEU A C 1
ATOM 2212 O O . LEU A 1 263 ? 18.826 5.781 -6.213 1.00 91.50 263 LEU A O 1
ATOM 2216 N N . ILE A 1 264 ? 19.221 7.713 -7.288 1.00 93.50 264 ILE A N 1
ATOM 2217 C CA . ILE A 1 264 ? 18.212 8.499 -6.562 1.00 93.50 264 ILE A CA 1
ATOM 2218 C C . ILE A 1 264 ? 16.817 7.904 -6.771 1.00 93.50 264 ILE A C 1
ATOM 2220 O O . ILE A 1 264 ? 16.094 7.703 -5.796 1.00 93.50 264 ILE A O 1
ATOM 2224 N N . SER A 1 265 ? 16.453 7.554 -8.007 1.00 89.56 265 SER A N 1
ATOM 2225 C CA . SER A 1 265 ? 15.166 6.921 -8.310 1.00 89.56 265 SER A CA 1
ATOM 2226 C C . SER A 1 265 ? 15.010 5.575 -7.598 1.00 89.56 265 SER A C 1
ATOM 2228 O O . SER A 1 265 ? 13.984 5.323 -6.969 1.00 89.56 265 SER A O 1
ATOM 2230 N N . ILE A 1 266 ? 16.031 4.713 -7.625 1.00 91.62 266 ILE A N 1
ATOM 2231 C CA . ILE A 1 266 ? 15.996 3.413 -6.936 1.00 91.62 266 ILE A CA 1
ATOM 2232 C C . ILE A 1 266 ? 15.932 3.589 -5.413 1.00 91.62 266 ILE A C 1
ATOM 2234 O O . ILE A 1 266 ? 15.187 2.869 -4.743 1.00 91.62 266 ILE A O 1
ATOM 2238 N N . LEU A 1 267 ? 16.684 4.543 -4.856 1.00 92.25 267 LEU A N 1
ATOM 2239 C CA . LEU A 1 267 ? 16.675 4.845 -3.425 1.00 92.25 267 LEU A CA 1
ATOM 2240 C C . LEU A 1 267 ? 15.323 5.382 -2.968 1.00 92.25 267 LEU A C 1
ATOM 2242 O O . LEU A 1 267 ? 14.855 4.986 -1.905 1.00 92.25 267 LEU A O 1
ATOM 2246 N N . TYR A 1 268 ? 14.672 6.222 -3.770 1.00 90.69 268 TYR A N 1
ATOM 2247 C CA . TYR A 1 268 ? 13.310 6.674 -3.503 1.00 90.69 268 TYR A CA 1
ATOM 2248 C C . TYR A 1 268 ? 12.354 5.479 -3.352 1.00 90.69 268 TYR A C 1
ATOM 2250 O O . TYR A 1 268 ? 11.685 5.343 -2.324 1.00 90.69 268 TYR A O 1
ATOM 2258 N N . TRP A 1 269 ? 12.369 4.539 -4.305 1.00 89.56 269 TRP A N 1
ATOM 2259 C CA . TRP A 1 269 ? 11.555 3.322 -4.220 1.00 89.56 269 TRP A CA 1
ATOM 2260 C C . TRP A 1 269 ? 11.914 2.461 -3.004 1.00 89.56 269 TRP A C 1
ATOM 2262 O O . TRP A 1 269 ? 11.024 1.891 -2.368 1.00 89.56 269 TRP A O 1
ATOM 2272 N N . LEU A 1 270 ? 13.197 2.369 -2.648 1.00 89.88 270 LEU A N 1
ATOM 2273 C CA . LEU A 1 270 ? 13.643 1.638 -1.464 1.00 89.88 270 LEU A CA 1
ATOM 2274 C C . LEU A 1 270 ? 13.097 2.275 -0.178 1.00 89.88 270 LEU A C 1
ATOM 2276 O O . LEU A 1 270 ? 12.508 1.572 0.644 1.00 89.88 270 LEU A O 1
ATOM 2280 N N . ILE A 1 271 ? 13.226 3.595 -0.027 1.00 90.62 271 ILE A N 1
ATOM 2281 C CA . ILE A 1 271 ? 12.706 4.359 1.117 1.00 90.62 271 ILE A CA 1
ATOM 2282 C C . ILE A 1 271 ? 11.190 4.195 1.233 1.00 90.62 271 ILE A C 1
ATOM 2284 O O . ILE A 1 271 ? 10.675 4.002 2.339 1.00 90.62 271 ILE A O 1
ATOM 2288 N N . GLN A 1 272 ? 10.475 4.193 0.107 1.00 86.50 272 GLN A N 1
ATOM 2289 C CA . GLN A 1 272 ? 9.033 3.962 0.094 1.00 86.50 272 GLN A CA 1
ATOM 2290 C C . GLN A 1 272 ? 8.684 2.557 0.608 1.00 86.50 272 GLN A C 1
ATOM 2292 O O . GLN A 1 272 ? 7.771 2.400 1.424 1.00 86.50 272 GLN A O 1
ATOM 2297 N N . SER A 1 273 ? 9.449 1.531 0.208 1.00 87.69 273 SER A N 1
ATOM 2298 C CA . SER A 1 273 ? 9.273 0.167 0.732 1.00 87.69 273 SER A CA 1
ATOM 2299 C C . SER A 1 273 ? 9.510 0.109 2.245 1.00 87.69 273 SER A C 1
ATOM 2301 O O . SER A 1 273 ? 8.678 -0.425 2.977 1.00 87.69 273 SER A O 1
ATOM 2303 N N . ILE A 1 274 ? 10.584 0.736 2.738 1.00 88.81 274 ILE A N 1
ATOM 2304 C CA . ILE A 1 274 ? 10.937 0.780 4.164 1.00 88.81 274 ILE A CA 1
ATOM 2305 C C . ILE A 1 274 ? 9.846 1.494 4.964 1.00 88.81 274 ILE A C 1
ATOM 2307 O O . ILE A 1 274 ? 9.408 0.989 5.996 1.00 88.81 274 ILE A O 1
ATOM 2311 N N . THR A 1 275 ? 9.349 2.627 4.471 1.00 87.38 275 THR A N 1
ATOM 2312 C CA . THR A 1 275 ? 8.246 3.363 5.101 1.00 87.38 275 THR A CA 1
ATOM 2313 C C . THR A 1 275 ? 6.992 2.495 5.204 1.00 87.38 275 THR A C 1
ATOM 2315 O O . THR A 1 275 ? 6.374 2.434 6.267 1.00 87.38 275 THR A O 1
ATOM 2318 N N . SER A 1 276 ? 6.654 1.745 4.149 1.00 84.81 276 SER A N 1
ATOM 2319 C CA . SER A 1 276 ? 5.547 0.777 4.167 1.00 84.81 276 SER A CA 1
ATOM 2320 C C . SER A 1 276 ? 5.731 -0.294 5.255 1.00 84.81 276 SER A C 1
ATOM 2322 O O . SER A 1 276 ? 4.795 -0.576 6.009 1.00 84.81 276 SER A O 1
ATOM 2324 N N . TYR A 1 277 ? 6.943 -0.841 5.412 1.00 84.62 277 TYR A N 1
ATOM 2325 C CA . TYR A 1 277 ? 7.256 -1.779 6.498 1.00 84.62 277 TYR A CA 1
ATOM 2326 C C . TYR A 1 277 ? 7.119 -1.149 7.880 1.00 84.62 277 TYR A C 1
ATOM 2328 O O . TYR A 1 277 ? 6.515 -1.748 8.770 1.00 84.62 277 TYR A O 1
ATOM 2336 N N . ILE A 1 278 ? 7.649 0.060 8.068 1.00 87.31 278 ILE A N 1
ATOM 2337 C CA . ILE A 1 278 ? 7.568 0.776 9.344 1.00 87.31 278 ILE A CA 1
ATOM 2338 C C . ILE A 1 278 ? 6.108 1.050 9.705 1.00 87.31 278 ILE A C 1
ATOM 2340 O O . ILE A 1 278 ? 5.726 0.848 10.853 1.00 87.31 278 ILE A O 1
ATOM 2344 N N . LEU A 1 279 ? 5.265 1.439 8.746 1.00 81.12 279 LEU A N 1
ATOM 2345 C CA . LEU A 1 279 ? 3.833 1.631 8.985 1.00 81.12 279 LEU A CA 1
ATOM 2346 C C . LEU A 1 279 ? 3.141 0.334 9.415 1.00 81.12 279 LEU A C 1
ATOM 2348 O O . LEU A 1 279 ? 2.323 0.344 10.337 1.00 81.12 279 LEU A O 1
ATOM 2352 N N . MET A 1 280 ? 3.490 -0.785 8.780 1.00 80.31 280 MET A N 1
ATOM 2353 C CA . MET A 1 280 ? 2.942 -2.096 9.120 1.00 80.31 280 MET A CA 1
ATOM 2354 C C . MET A 1 280 ? 3.373 -2.553 10.522 1.00 80.31 280 MET A C 1
ATOM 2356 O O . MET A 1 280 ? 2.543 -3.009 11.307 1.00 80.31 280 MET A O 1
ATOM 2360 N N . LEU A 1 281 ? 4.656 -2.393 10.862 1.00 78.75 281 LEU A N 1
ATOM 2361 C CA . LEU A 1 281 ? 5.222 -2.800 12.152 1.00 78.75 281 LEU A CA 1
ATOM 2362 C C . LEU A 1 281 ? 4.879 -1.834 13.293 1.00 78.75 281 LEU A C 1
ATOM 2364 O O . LEU A 1 281 ? 4.725 -2.258 14.441 1.00 78.75 281 LEU A O 1
ATOM 2368 N N . GLY A 1 282 ? 4.774 -0.539 13.005 1.00 78.12 282 GLY A N 1
ATOM 2369 C CA . GLY A 1 282 ? 4.491 0.512 13.980 1.00 78.12 282 GLY A CA 1
ATOM 2370 C C . GLY A 1 282 ? 3.050 0.473 14.484 1.00 78.12 282 GLY A C 1
ATOM 2371 O O . GLY A 1 282 ? 2.784 0.783 15.646 1.00 78.12 282 GLY A O 1
ATOM 2372 N N . ALA A 1 283 ? 2.110 0.021 13.654 1.00 76.06 283 ALA A N 1
ATOM 2373 C CA . ALA A 1 283 ? 0.724 -0.125 14.061 1.00 76.06 283 ALA A CA 1
ATOM 2374 C C . ALA A 1 283 ? 0.558 -1.319 15.021 1.00 76.06 283 ALA A C 1
ATOM 2376 O O . ALA A 1 283 ? 0.402 -2.463 14.596 1.00 76.06 283 ALA A O 1
ATOM 2377 N N . ILE A 1 284 ? 0.512 -1.042 16.332 1.00 73.12 284 ILE A N 1
ATOM 2378 C CA . ILE A 1 284 ? 0.293 -2.032 17.412 1.00 73.12 284 ILE A CA 1
ATOM 2379 C C . ILE A 1 284 ? -0.843 -3.002 17.064 1.00 73.12 284 ILE A C 1
ATOM 2381 O O . ILE A 1 284 ? -0.716 -4.212 17.227 1.00 73.12 284 ILE A O 1
ATOM 2385 N N . SER A 1 285 ? -1.945 -2.473 16.531 1.00 69.38 285 SER A N 1
ATOM 2386 C CA . SER A 1 285 ? -3.092 -3.292 16.146 1.00 69.38 285 SER A CA 1
ATOM 2387 C C . SER A 1 285 ? -2.803 -4.278 15.010 1.00 69.38 285 SER A C 1
ATOM 2389 O O . SER A 1 285 ? -3.277 -5.406 15.067 1.00 69.38 285 SER A O 1
ATOM 2391 N N . ILE A 1 286 ? -1.980 -3.891 14.028 1.00 69.19 286 ILE A N 1
ATOM 2392 C CA . ILE A 1 286 ? -1.569 -4.777 12.933 1.00 69.19 286 ILE A CA 1
ATOM 2393 C C . ILE A 1 286 ? -0.700 -5.905 13.493 1.00 69.19 286 ILE A C 1
ATOM 2395 O O . ILE A 1 286 ? -0.917 -7.063 13.149 1.00 69.19 286 ILE A O 1
ATOM 2399 N N . ARG A 1 287 ? 0.219 -5.601 14.420 1.00 73.12 287 ARG A N 1
ATOM 2400 C CA . ARG A 1 287 ? 1.041 -6.628 15.081 1.00 73.12 287 ARG A CA 1
ATOM 2401 C C . ARG A 1 287 ? 0.194 -7.658 15.823 1.00 73.12 287 ARG A C 1
ATOM 2403 O O . ARG A 1 287 ? 0.414 -8.853 15.648 1.00 73.12 287 ARG A O 1
ATOM 2410 N N . ASN A 1 288 ? -0.790 -7.205 16.598 1.00 72.25 288 ASN A N 1
ATOM 2411 C CA . ASN A 1 288 ? -1.681 -8.103 17.336 1.00 72.25 288 ASN A CA 1
ATOM 2412 C C . ASN A 1 288 ? -2.501 -8.985 16.383 1.00 72.25 288 ASN A C 1
ATOM 2414 O O . ASN A 1 288 ? -2.617 -10.189 16.597 1.00 72.25 288 ASN A O 1
ATOM 2418 N N . ASP A 1 289 ? -3.029 -8.410 15.303 1.00 70.56 289 ASP A N 1
ATOM 2419 C CA . ASP A 1 289 ? -3.764 -9.156 14.281 1.00 70.56 289 ASP A CA 1
ATOM 2420 C C . ASP A 1 289 ? -2.876 -10.206 13.588 1.00 70.56 289 ASP A C 1
ATOM 2422 O O . ASP A 1 289 ? -3.296 -11.353 13.436 1.00 70.56 289 ASP A O 1
ATOM 2426 N N . ILE A 1 290 ? -1.641 -9.846 13.213 1.00 72.25 290 ILE A N 1
ATOM 2427 C CA . ILE A 1 290 ? -0.661 -10.770 12.618 1.00 72.25 290 ILE A CA 1
ATOM 2428 C C . ILE A 1 290 ? -0.345 -11.913 13.588 1.00 72.25 290 ILE A C 1
ATOM 2430 O O . ILE A 1 290 ? -0.371 -13.074 13.184 1.00 72.25 290 ILE A O 1
ATOM 2434 N N . GLN A 1 291 ? -0.106 -11.618 14.869 1.00 77.38 291 GLN A N 1
ATOM 2435 C CA . GLN A 1 291 ? 0.142 -12.640 15.890 1.00 77.38 291 GLN A CA 1
ATOM 2436 C C . GLN A 1 291 ? -1.036 -13.609 16.033 1.00 77.38 291 GLN A C 1
ATOM 2438 O O . GLN A 1 291 ? -0.826 -14.820 16.071 1.00 77.38 291 GLN A O 1
ATOM 2443 N N . ILE A 1 292 ? -2.274 -13.102 16.050 1.00 74.88 292 ILE A N 1
ATOM 2444 C CA . ILE A 1 292 ? -3.482 -13.939 16.110 1.00 74.88 292 ILE A CA 1
ATOM 2445 C C . ILE A 1 292 ? -3.581 -14.838 14.872 1.00 74.88 292 ILE A C 1
ATOM 2447 O O . ILE A 1 292 ? -3.904 -16.019 14.997 1.00 74.88 292 ILE A O 1
ATOM 2451 N N . ILE A 1 293 ? -3.298 -14.302 13.681 1.00 75.12 293 ILE A N 1
ATOM 2452 C CA . ILE A 1 293 ? -3.329 -15.070 12.428 1.00 75.12 293 ILE A CA 1
ATOM 2453 C C . ILE A 1 293 ? -2.266 -16.175 12.445 1.00 75.12 293 ILE A C 1
ATOM 2455 O O . ILE A 1 293 ? -2.589 -17.325 12.152 1.00 75.12 293 ILE A O 1
ATOM 2459 N N . ILE A 1 294 ? -1.025 -15.857 12.826 1.00 79.62 294 ILE A N 1
ATOM 2460 C CA . ILE A 1 294 ? 0.070 -16.834 12.932 1.00 79.62 294 ILE A CA 1
ATOM 2461 C C . ILE A 1 294 ? -0.289 -17.925 13.942 1.00 79.62 294 ILE A C 1
ATOM 2463 O O . ILE A 1 294 ? -0.172 -19.110 13.631 1.00 79.62 294 ILE A O 1
ATOM 2467 N N . TRP A 1 295 ? -0.785 -17.541 15.120 1.00 81.19 295 TRP A N 1
ATOM 2468 C CA . TRP A 1 295 ? -1.211 -18.484 16.151 1.00 81.19 295 TRP A CA 1
ATOM 2469 C C . TRP A 1 295 ? -2.326 -19.411 15.651 1.00 81.19 295 TRP A C 1
ATOM 2471 O O . TRP A 1 295 ? -2.277 -20.618 15.878 1.00 81.19 295 TRP A O 1
ATOM 2481 N N . TYR A 1 296 ? -3.294 -18.877 14.904 1.00 78.94 296 TYR A N 1
ATOM 2482 C CA . TYR A 1 296 ? -4.380 -19.662 14.322 1.00 78.94 296 TYR A CA 1
ATOM 2483 C C . TYR A 1 296 ? -3.897 -20.646 13.244 1.00 78.94 296 TYR A C 1
ATOM 2485 O O . TYR A 1 296 ? -4.325 -21.801 13.221 1.00 78.94 296 TYR A O 1
ATOM 2493 N N . ILE A 1 297 ? -2.989 -20.216 12.361 1.00 80.50 297 ILE A N 1
ATOM 2494 C CA . ILE A 1 297 ? -2.364 -21.095 11.360 1.00 80.50 297 ILE A CA 1
ATOM 2495 C C . ILE A 1 297 ? -1.605 -22.223 12.065 1.00 80.50 297 ILE A C 1
ATOM 2497 O O . ILE A 1 297 ? -1.814 -23.393 11.746 1.00 80.50 297 ILE A O 1
ATOM 2501 N N . TRP A 1 298 ? -0.789 -21.883 13.065 1.00 89.56 298 TRP A N 1
ATOM 2502 C CA . TRP A 1 298 ? -0.021 -22.845 13.852 1.00 89.56 298 TRP A CA 1
ATOM 2503 C C . TRP A 1 298 ? -0.919 -23.859 14.570 1.00 89.56 298 TRP A C 1
ATOM 2505 O O . TRP A 1 298 ? -0.697 -25.065 14.475 1.00 89.56 298 TRP A O 1
ATOM 2515 N N . TYR A 1 299 ? -1.987 -23.388 15.221 1.00 87.94 299 TYR A N 1
ATOM 2516 C CA . TYR A 1 299 ? -2.980 -24.242 15.871 1.00 87.94 299 TYR A CA 1
ATOM 2517 C C . TYR A 1 299 ? -3.622 -25.233 14.889 1.00 87.94 299 TYR A C 1
ATOM 2519 O O . TYR A 1 299 ? -3.755 -26.416 15.201 1.00 87.94 299 TYR A O 1
ATOM 2527 N N . ASN A 1 300 ? -3.977 -24.783 13.682 1.00 83.69 300 ASN A N 1
ATOM 2528 C CA . ASN A 1 300 ? -4.558 -25.656 12.661 1.00 83.69 300 ASN A CA 1
ATOM 2529 C C . ASN A 1 300 ? -3.562 -26.688 12.119 1.00 83.69 300 ASN A C 1
ATOM 2531 O O . ASN A 1 300 ? -3.963 -27.823 11.866 1.00 83.69 300 ASN A O 1
ATOM 2535 N N . ILE A 1 301 ? -2.287 -26.325 11.957 1.00 91.19 301 ILE A N 1
ATOM 2536 C CA . ILE A 1 301 ? -1.231 -27.272 11.569 1.00 91.19 301 ILE A CA 1
ATOM 2537 C C . ILE A 1 301 ? -1.062 -28.337 12.660 1.00 91.19 301 ILE A C 1
ATOM 2539 O O . ILE A 1 301 ? -1.116 -29.526 12.362 1.00 91.19 301 ILE A O 1
ATOM 2543 N N . LEU A 1 302 ? -0.952 -27.929 13.930 1.00 93.06 302 LEU A N 1
ATOM 2544 C CA . LEU A 1 302 ? -0.845 -28.860 15.058 1.00 93.06 302 LEU A CA 1
ATOM 2545 C C . LEU A 1 302 ? -2.059 -29.786 15.176 1.00 93.06 302 LEU A C 1
ATOM 2547 O O . LEU A 1 302 ? -1.899 -30.964 15.477 1.00 93.06 302 LEU A O 1
ATOM 2551 N N . LYS A 1 303 ? -3.268 -29.270 14.936 1.00 90.75 303 LYS A N 1
ATOM 2552 C CA . LYS A 1 303 ? -4.497 -30.069 14.970 1.00 90.75 303 LYS A CA 1
ATOM 2553 C C . LYS A 1 303 ? -4.557 -31.104 13.844 1.00 90.75 303 LYS A C 1
ATOM 2555 O O . LYS A 1 303 ? -5.138 -32.155 14.054 1.00 90.75 303 LYS A O 1
ATOM 2560 N N . ARG A 1 304 ? -3.990 -30.816 12.668 1.00 91.00 304 ARG A N 1
ATOM 2561 C CA . ARG A 1 304 ? -3.934 -31.773 11.547 1.00 91.00 304 ARG A CA 1
ATOM 2562 C C . ARG A 1 304 ? -2.941 -32.913 11.773 1.00 91.00 304 ARG A C 1
ATOM 2564 O O . ARG A 1 304 ? -3.095 -33.952 11.148 1.00 91.00 304 ARG A O 1
ATOM 2571 N N . ASN A 1 305 ? -1.948 -32.709 12.635 1.00 93.38 305 ASN A N 1
ATOM 2572 C CA . ASN A 1 305 ? -0.921 -33.706 12.942 1.00 93.38 305 ASN A CA 1
ATOM 2573 C C . ASN A 1 305 ? -1.264 -34.579 14.167 1.00 93.38 305 ASN A C 1
ATOM 2575 O O . ASN A 1 305 ? -0.426 -35.379 14.578 1.00 93.38 305 ASN A O 1
ATOM 2579 N N . LYS A 1 306 ? -2.444 -34.401 14.773 1.00 88.38 306 LYS A N 1
ATOM 2580 C CA . LYS A 1 306 ? -2.974 -35.238 15.860 1.00 88.38 306 LYS A CA 1
ATOM 2581 C C . LYS A 1 306 ? -4.087 -36.127 15.334 1.00 88.38 306 LYS A C 1
ATOM 2583 O O . LYS A 1 306 ? -4.135 -37.289 15.778 1.00 88.38 306 LYS A O 1
#

Radius of gyration: 33.46 Å; Cα contacts (8 Å, |Δi|>4): 169; chains: 1; bounding box: 115×51×78 Å

Secondary structure (DSSP, 8-state):
-HHHHHHHHHHHHHHHHHHHHHHHHHHHHHHHHHHHHHHHHHHHHHHHHHHHHHHHHHHHHHHHHHHHHHHHHHHHHHHHHHHHHHHHHHHTTS---------PPPPPHHHHHHHHHHHHHT-PPP-SS-HHHHHHHHHHHHHHHHHHHHHHHHHHHHHHSS-GGGGS-HHHHHHHHHHHHHHHHHHHHHHHHHHHHHHHHHH-TTSHHHH-TT--HHHHHHHHHHHHHHHHHHTHHHH--S-TTTS---S----HHHHHHHHHHHHHHHHHHHHHHHHHHH-HHHHHHHHHHHHHHHHHHHHHT-

Mean predicted aligned error: 13.87 Å

Sequence (306 aa):
MNSFISNRIIHHHNYQFIRIIIGCIGILTIISHIISAFLWISYIIGWRINRKLKYIQQKQEINHHISIISNRNNINLRQKQQEQQAQQQEQEGQQQEQQEQGQQPPLSQQQRRSLKLYKHNLTWPICTLRISTQIIIFSMVIINIIGFIDLIRLIYLSITGNDLRLLTNDWLCRIQIFISFISCDISEWHFVILCIERCYIILYPRKYYSINNTLIKPALIMIIIIYIISILANIFLFISNESICFIKFPKNNNNWNDNLFNLISILYWLIQSITSYILMLGAISIRNDIQIIIWYIWYNILKRNK

Nearest PDB structures (foldseek):
  6nbi-assembly1_R  TM=4.682E-01  e=3.493E+00  Homo sapiens
  7n6g-assembly1_3S  TM=2.162E-01  e=8.857E+00  Chlamydomonas reinhardtii

pLDDT: mean 81.5, std 12.79, range [41.25, 96.88]

Organism: Schistosoma mansoni (NCBI:txid6183)